Protein AF-A0A9E0UVL1-F1 (afdb_monomer_lite)

Foldseek 3Di:
DEPPDDLEQLLQAPVLDDPCSVVFSVPDDDDDYCYPPWDADPVSSYTDDDPSRVVVSVVVVVCRVVRNVVVVVVLLVVVQVQQVVVQVLLQVLLLVVLVCVVQVHAPVGPDQDWDWDDDPNDTFTDRPPDPDPDDDDDDDDDDDDDDDDPPPPDPPRPPDDPDPCPVVSVLSNQAGEEEDADDFADADPVRHGDQWDDDPSYIYGYCNDPLNVVQFDQDPVRKTFHALSNQLVVLLSVLVVSLVVVCVVCVVVVPNVVSVVVSVVSSVSSSVSCVVRGGPID

Secondary structure (DSSP, 8-state):
-BTTB----GGG-TT---TTIIIIITT-------TTT-PBPTTSSSBPPSHHHHHHHHHHHHTHHHHHHHHHHHHHHHHHHHHHHHHHHHHHHHHHHHHHHHHT--TT-----EEEEEETTEEEEEE-------------------------TT---------TTHHHHHHHHH-EEEEESSSPPPB-TTSPBPSEEEETTEEEEETTSHHHHHHSPBPTTS-BB--HHHHHHHHHHHHHHHHHHHHHHHTTTT-HHHHHHHHHHHHHHHHHHHGGGTT-B-

Structure (mmCIF, N/CA/C/O backbone):
data_AF-A0A9E0UVL1-F1
#
_entry.id   AF-A0A9E0UVL1-F1
#
loop_
_atom_site.group_PDB
_atom_site.id
_atom_site.type_symbol
_atom_site.label_atom_id
_atom_site.label_alt_id
_atom_site.label_comp_id
_atom_site.label_asym_id
_atom_site.label_entity_id
_atom_site.label_seq_id
_atom_site.pdbx_PDB_ins_code
_atom_site.Cartn_x
_atom_site.Cartn_y
_atom_site.Cartn_z
_atom_site.occupancy
_atom_site.B_iso_or_equiv
_atom_site.auth_seq_id
_atom_site.auth_comp_id
_atom_site.auth_asym_id
_atom_site.auth_atom_id
_atom_site.pdbx_PDB_model_num
ATOM 1 N N . MET A 1 1 ? -27.630 4.194 22.281 1.00 75.06 1 MET A N 1
ATOM 2 C CA . MET A 1 1 ? -28.605 5.275 22.506 1.00 75.06 1 MET A CA 1
ATOM 3 C C . MET A 1 1 ? -29.558 4.835 23.599 1.00 75.06 1 MET A C 1
ATOM 5 O O . MET A 1 1 ? -29.741 3.641 23.776 1.00 75.06 1 MET A O 1
ATOM 9 N N . PHE A 1 2 ? -30.089 5.783 24.361 1.00 73.81 2 PHE A N 1
ATOM 10 C CA . PHE A 1 2 ? -31.125 5.549 25.363 1.00 73.81 2 PHE A CA 1
ATOM 11 C C . PHE A 1 2 ? -32.177 6.638 25.187 1.00 73.81 2 PHE A C 1
ATOM 13 O O . PHE A 1 2 ? -31.844 7.826 25.271 1.00 73.81 2 PHE A O 1
ATOM 20 N N . LYS A 1 3 ? -33.417 6.247 24.880 1.00 83.25 3 LYS A N 1
ATOM 21 C CA . LYS A 1 3 ? -34.531 7.161 24.573 1.00 83.25 3 LYS A CA 1
ATOM 22 C C . LYS A 1 3 ? -34.151 8.206 23.515 1.00 83.25 3 LYS A C 1
ATOM 24 O O . LYS A 1 3 ? -34.323 9.406 23.716 1.00 83.25 3 LYS A O 1
ATOM 29 N N . GLY A 1 4 ? -33.520 7.755 22.428 1.00 81.31 4 GLY A N 1
ATOM 30 C CA . GLY A 1 4 ? -33.081 8.614 21.319 1.00 81.31 4 GLY A CA 1
ATOM 31 C C . GLY A 1 4 ? -31.894 9.539 21.620 1.00 81.31 4 GLY A C 1
ATOM 32 O O . GLY A 1 4 ? -31.488 10.311 20.756 1.00 81.31 4 GLY A O 1
ATOM 33 N N . ARG A 1 5 ? -31.298 9.477 22.819 1.00 81.38 5 ARG A N 1
ATOM 34 C CA . ARG A 1 5 ? -30.113 10.271 23.176 1.00 81.38 5 ARG A CA 1
ATOM 35 C C . ARG A 1 5 ? -28.854 9.415 23.200 1.00 81.38 5 ARG A C 1
ATOM 37 O O . ARG A 1 5 ? -28.858 8.250 23.612 1.00 81.38 5 ARG A O 1
ATOM 44 N N . ARG A 1 6 ? -27.736 10.006 22.778 1.00 85.12 6 ARG A N 1
ATOM 45 C CA . ARG A 1 6 ? -26.410 9.409 22.956 1.00 85.12 6 ARG A CA 1
ATOM 46 C C . ARG A 1 6 ? -26.043 9.446 24.439 1.00 85.12 6 ARG A C 1
ATOM 48 O O . ARG A 1 6 ? -26.091 10.502 25.056 1.00 85.12 6 ARG A O 1
ATOM 55 N N . VAL A 1 7 ? -25.684 8.286 24.984 1.00 86.81 7 VAL A N 1
ATOM 56 C CA . VAL A 1 7 ? -25.222 8.149 26.373 1.00 86.81 7 VAL A CA 1
ATOM 57 C C . VAL A 1 7 ? -23.698 8.186 26.390 1.00 86.81 7 VAL A C 1
ATOM 59 O O . VAL A 1 7 ? -23.111 9.155 26.853 1.00 86.81 7 VAL A O 1
ATOM 62 N N . ILE A 1 8 ? -23.057 7.182 25.788 1.00 90.38 8 ILE A N 1
ATOM 63 C CA . ILE A 1 8 ? -21.600 7.041 25.759 1.00 90.38 8 ILE A CA 1
ATOM 64 C C . ILE A 1 8 ? -21.137 6.258 24.518 1.00 90.38 8 ILE A C 1
ATOM 66 O O . ILE A 1 8 ? -21.931 5.571 23.876 1.00 90.38 8 ILE A O 1
ATOM 70 N N . GLU A 1 9 ? -19.862 6.405 24.151 1.00 91.00 9 GLU A N 1
ATOM 71 C CA . GLU A 1 9 ? -19.176 5.556 23.166 1.00 91.00 9 GLU A CA 1
ATOM 72 C C . GLU A 1 9 ? -18.744 4.237 23.804 1.00 91.00 9 GLU A C 1
ATOM 74 O O . GLU A 1 9 ? -18.142 4.254 24.872 1.00 91.00 9 GLU A O 1
ATOM 79 N N . VAL A 1 10 ? -18.948 3.110 23.119 1.00 91.56 10 VAL A N 1
ATOM 80 C CA . VAL A 1 10 ? -18.521 1.779 23.595 1.00 91.56 10 VAL A CA 1
ATOM 81 C C . VAL A 1 10 ? -17.031 1.757 23.972 1.00 91.56 10 VAL A C 1
ATOM 83 O O . VAL A 1 10 ? -16.655 1.204 25.002 1.00 91.56 10 VAL A O 1
ATOM 86 N N . SER A 1 11 ? -16.185 2.447 23.202 1.00 90.88 11 SER A N 1
ATOM 87 C CA . SER A 1 11 ? -14.743 2.582 23.456 1.00 90.88 11 SER A CA 1
ATOM 88 C C . SER A 1 11 ? -14.394 3.277 24.782 1.00 90.88 11 SER A C 1
ATOM 90 O O . SER A 1 11 ? -13.304 3.058 25.309 1.00 90.88 11 SER A O 1
ATOM 92 N N . LYS A 1 12 ? -15.309 4.080 25.339 1.00 91.75 12 LYS A N 1
ATOM 93 C CA . LYS A 1 12 ? -15.127 4.875 26.566 1.00 91.75 12 LYS A CA 1
ATOM 94 C C . LYS A 1 12 ? -15.837 4.289 27.789 1.00 91.75 12 LYS A C 1
ATOM 96 O O . LYS A 1 12 ? -15.735 4.864 28.862 1.00 91.75 12 LYS A O 1
ATOM 101 N N . VAL A 1 13 ? -16.560 3.176 27.643 1.00 92.12 13 VAL A N 1
ATOM 102 C CA . VAL A 1 13 ? -17.258 2.523 28.761 1.00 92.12 13 VAL A CA 1
ATOM 103 C C . VAL A 1 13 ? -16.251 1.789 29.641 1.00 92.12 13 VAL A C 1
ATOM 105 O O . VAL A 1 13 ? -15.602 0.854 29.173 1.00 92.12 13 VAL A O 1
ATOM 108 N N . ASP A 1 14 ? -16.124 2.164 30.912 1.00 90.44 14 ASP A N 1
ATOM 109 C CA . ASP A 1 14 ? -15.121 1.589 31.823 1.00 90.44 14 ASP A CA 1
ATOM 110 C C . ASP A 1 14 ? -15.371 0.104 32.123 1.00 90.44 14 ASP A C 1
ATOM 112 O O . ASP A 1 14 ? -14.435 -0.701 32.143 1.00 90.44 14 ASP A O 1
ATOM 116 N N . GLN A 1 15 ? -16.638 -0.293 32.278 1.00 90.62 15 GLN A N 1
ATOM 117 C CA . GLN A 1 15 ? -17.018 -1.696 32.484 1.00 90.62 15 GLN A CA 1
ATOM 118 C C . GLN A 1 15 ? -16.756 -2.595 31.269 1.00 90.62 15 GLN A C 1
ATOM 120 O O . GLN A 1 15 ? -16.634 -3.811 31.427 1.00 90.62 15 GLN A O 1
ATOM 125 N N . PHE A 1 16 ? -16.638 -2.027 30.066 1.00 93.25 16 PHE A N 1
ATOM 126 C CA . PHE A 1 16 ? -16.336 -2.791 28.862 1.00 93.25 16 PHE A CA 1
ATOM 127 C C . PHE A 1 16 ? -14.831 -3.083 28.786 1.00 93.25 16 PHE A C 1
ATOM 129 O O . PHE A 1 16 ? -14.030 -2.282 28.290 1.00 93.25 16 PHE A O 1
ATOM 136 N N . ARG A 1 17 ? -14.433 -4.233 29.338 1.00 92.31 17 ARG A N 1
ATOM 137 C CA . ARG A 1 17 ? -13.038 -4.683 29.417 1.00 92.31 17 ARG A CA 1
ATOM 138 C C . ARG A 1 17 ? -12.698 -5.586 28.232 1.00 92.31 17 ARG A C 1
ATOM 140 O O . ARG A 1 17 ? -12.978 -6.776 28.259 1.00 92.31 17 ARG A O 1
ATOM 147 N N . THR A 1 18 ? -12.068 -5.007 27.216 1.00 93.12 18 THR A N 1
ATOM 148 C CA . THR A 1 18 ? -11.519 -5.717 26.052 1.00 93.12 18 THR A CA 1
ATOM 149 C C . THR A 1 18 ? -10.102 -5.230 25.757 1.00 93.12 18 THR A C 1
ATOM 151 O O . THR A 1 18 ? -9.787 -4.053 25.953 1.00 93.12 18 THR A O 1
ATOM 154 N N . LEU A 1 19 ? -9.252 -6.126 25.248 1.00 90.62 19 LEU A N 1
ATOM 155 C CA . LEU A 1 19 ? -7.916 -5.789 24.748 1.00 90.62 19 LEU A CA 1
ATOM 156 C C . LEU A 1 19 ? -7.972 -5.050 23.400 1.00 90.62 19 LEU A C 1
ATOM 158 O O . LEU A 1 19 ? -7.022 -4.364 23.030 1.00 90.62 19 LEU A O 1
ATOM 162 N N . LYS A 1 20 ? -9.091 -5.141 22.669 1.00 91.12 20 LYS A N 1
ATOM 163 C CA . LYS A 1 20 ? -9.243 -4.605 21.306 1.00 91.12 20 LYS A CA 1
ATOM 164 C C . LYS A 1 20 ? -9.965 -3.254 21.256 1.00 91.12 20 LYS A C 1
ATOM 166 O O . LYS A 1 20 ? -10.453 -2.834 20.205 1.00 91.12 20 LYS A O 1
ATOM 171 N N . LYS A 1 21 ? -10.009 -2.531 22.383 1.00 88.94 21 LYS A N 1
ATOM 172 C CA . LYS A 1 21 ? -10.739 -1.257 22.535 1.00 88.94 21 LYS A CA 1
ATOM 173 C C . LYS A 1 21 ? -10.323 -0.202 21.505 1.00 88.94 21 LYS A C 1
ATOM 175 O O . LYS A 1 21 ? -11.171 0.377 20.832 1.00 88.94 21 LYS A O 1
ATOM 180 N N . SER A 1 22 ? -9.018 0.015 21.341 1.00 84.44 22 SER A N 1
ATOM 181 C CA . SER A 1 22 ? -8.477 0.945 20.342 1.00 84.44 22 SER A CA 1
ATOM 182 C C . SER A 1 22 ? -8.495 0.353 18.932 1.00 84.44 22 SER A C 1
ATOM 184 O O . SER A 1 22 ? -8.825 1.060 17.985 1.00 84.44 22 SER A O 1
ATOM 186 N N . ALA A 1 23 ? -8.187 -0.935 18.777 1.00 83.44 23 ALA A N 1
ATOM 187 C CA . ALA A 1 23 ? -8.076 -1.577 17.468 1.00 83.44 23 ALA A CA 1
ATOM 188 C C . ALA A 1 23 ? -9.412 -1.632 16.705 1.00 83.44 23 ALA A C 1
ATOM 190 O O . ALA A 1 23 ? -9.428 -1.398 15.497 1.00 83.44 23 ALA A O 1
ATOM 191 N N . ILE A 1 24 ? -10.517 -1.907 17.405 1.00 91.88 24 ILE A N 1
ATOM 192 C CA . ILE A 1 24 ? -11.847 -2.082 16.809 1.00 91.88 24 ILE A CA 1
ATOM 193 C C . ILE A 1 24 ? -12.735 -0.881 17.122 1.00 91.88 24 ILE A C 1
ATOM 195 O O . ILE A 1 24 ? -13.131 -0.131 16.232 1.00 91.88 24 ILE A O 1
ATOM 199 N N . TRP A 1 25 ? -13.030 -0.667 18.403 1.00 91.19 25 TRP A N 1
ATOM 200 C CA . TRP A 1 25 ? -14.128 0.206 18.825 1.00 91.19 25 TRP A CA 1
ATOM 201 C C . TRP A 1 25 ? -13.859 1.699 18.627 1.00 91.19 25 TRP A C 1
ATOM 203 O O . TRP A 1 25 ? -14.798 2.489 18.657 1.00 91.19 25 TRP A O 1
ATOM 213 N N . SER A 1 26 ? -12.606 2.101 18.390 1.00 85.75 26 SER A N 1
ATOM 214 C CA . SER A 1 26 ? -12.277 3.474 17.976 1.00 85.75 26 SER A CA 1
ATOM 215 C C . SER A 1 26 ? -12.453 3.725 16.471 1.00 85.75 26 SER A C 1
ATOM 217 O O . SER A 1 26 ? -12.511 4.876 16.045 1.00 85.75 26 SER A O 1
ATOM 219 N N . ARG A 1 27 ? -12.533 2.659 15.663 1.00 84.31 27 ARG A N 1
ATOM 220 C CA . ARG A 1 27 ? -12.558 2.714 14.191 1.00 84.31 27 ARG A CA 1
ATOM 221 C C . ARG A 1 27 ? -13.938 2.461 13.594 1.00 84.31 27 ARG A C 1
ATOM 223 O O . ARG A 1 27 ? -14.130 2.671 12.400 1.00 84.31 27 ARG A O 1
ATOM 230 N N . VAL A 1 28 ? -14.885 2.001 14.407 1.00 87.50 28 VAL A N 1
ATOM 231 C CA . VAL A 1 28 ? -16.250 1.683 13.983 1.00 87.50 28 VAL A CA 1
ATOM 232 C C . VAL A 1 28 ? -17.200 2.777 14.446 1.00 87.50 28 VAL A C 1
ATOM 234 O O . VAL A 1 28 ? -17.159 3.215 15.595 1.00 87.50 28 VAL A O 1
ATOM 237 N N . THR A 1 29 ? -18.085 3.200 13.549 1.00 87.94 29 THR A N 1
ATOM 238 C CA . THR A 1 29 ? -19.167 4.136 13.844 1.00 87.94 29 THR A CA 1
ATOM 239 C C . THR A 1 29 ? -20.508 3.419 13.746 1.00 87.94 29 THR A C 1
ATOM 241 O O . THR A 1 29 ? -20.735 2.589 12.872 1.00 87.94 29 THR A O 1
ATOM 244 N N . GLY A 1 30 ? -21.403 3.717 14.682 1.00 89.19 30 GLY A N 1
ATOM 245 C CA . GLY A 1 30 ? -22.712 3.084 14.758 1.00 89.19 30 GLY A CA 1
ATOM 246 C C . GLY A 1 30 ? -23.397 3.390 16.080 1.00 89.19 30 GLY A C 1
ATOM 247 O O . GLY A 1 30 ? -22.854 4.097 16.935 1.00 89.19 30 GLY A O 1
ATOM 248 N N . TYR A 1 31 ? -24.600 2.857 16.255 1.00 91.50 31 TYR A N 1
ATOM 249 C CA . TYR A 1 31 ? -25.332 2.965 17.507 1.00 91.50 31 TYR A CA 1
ATOM 250 C C . TYR A 1 31 ? -25.966 1.629 17.877 1.00 91.50 31 TYR A C 1
ATOM 252 O O . TYR A 1 31 ? -26.460 0.897 17.029 1.00 91.50 31 TYR A O 1
ATOM 260 N N . ILE A 1 32 ? -25.966 1.344 19.175 1.00 91.62 32 ILE A N 1
ATOM 261 C CA . ILE A 1 32 ? -26.720 0.244 19.774 1.00 91.62 32 ILE A CA 1
ATOM 262 C C . ILE A 1 32 ? -27.812 0.900 20.600 1.00 91.62 32 ILE A C 1
ATOM 264 O O . ILE A 1 32 ? -27.499 1.694 21.492 1.00 91.62 32 ILE A O 1
ATOM 268 N N . ASP A 1 33 ? -29.075 0.651 20.279 1.00 91.88 33 ASP A N 1
ATOM 269 C CA . ASP A 1 33 ? -30.176 1.100 21.123 1.00 91.88 33 ASP A CA 1
ATOM 270 C C . ASP A 1 33 ? -30.328 0.146 22.311 1.00 91.88 33 ASP A C 1
ATOM 272 O O . ASP A 1 33 ? -30.387 -1.068 22.140 1.00 91.88 33 ASP A O 1
ATOM 276 N N . VAL A 1 34 ? -30.315 0.706 23.517 1.00 92.12 34 VAL A N 1
ATOM 277 C CA . VAL A 1 34 ? -30.422 -0.040 24.781 1.00 92.12 34 VAL A CA 1
ATOM 278 C C . VAL A 1 34 ? -31.556 0.501 25.649 1.00 92.12 34 VAL A C 1
ATOM 280 O O . VAL A 1 34 ? -31.574 0.290 26.864 1.00 92.12 34 VAL A O 1
ATOM 283 N N . THR A 1 35 ? -32.481 1.240 25.029 1.00 91.25 35 THR A N 1
ATOM 284 C CA . THR A 1 35 ? -33.680 1.770 25.679 1.00 91.25 35 THR A CA 1
ATOM 285 C C . THR A 1 35 ? -34.445 0.642 26.369 1.00 91.25 35 THR A C 1
ATOM 287 O O . THR A 1 35 ? -34.565 -0.452 25.831 1.00 91.25 35 THR A O 1
ATOM 290 N N . ASP A 1 36 ? -34.878 0.897 27.603 1.00 89.62 36 ASP 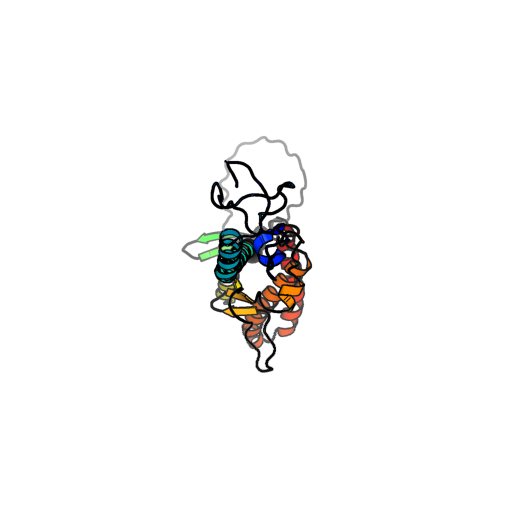A N 1
ATOM 291 C CA . ASP A 1 36 ? -35.635 -0.019 28.472 1.00 89.62 36 ASP A CA 1
ATOM 292 C C . ASP A 1 36 ? -34.936 -1.335 28.877 1.00 89.62 36 ASP A C 1
ATOM 294 O O . ASP A 1 36 ? -35.460 -2.078 29.703 1.00 89.62 36 ASP A O 1
ATOM 298 N N . VAL A 1 37 ? -33.719 -1.596 28.386 1.00 92.38 37 VAL A N 1
ATOM 299 C CA . VAL A 1 37 ? -32.914 -2.775 28.757 1.00 92.38 37 VAL A CA 1
ATOM 300 C C . VAL A 1 37 ? -31.801 -2.411 29.736 1.00 92.38 37 VAL A C 1
ATOM 302 O O . VAL A 1 37 ? -31.561 -3.131 30.706 1.00 92.38 37 VAL A O 1
ATOM 305 N N . LEU A 1 38 ? -31.105 -1.297 29.486 1.00 93.31 38 LEU A N 1
ATOM 306 C CA . LEU A 1 38 ? -29.997 -0.839 30.322 1.00 93.31 38 LEU A CA 1
ATOM 307 C C . LEU A 1 38 ? -30.325 0.484 31.001 1.00 93.31 38 LEU A C 1
ATOM 309 O O . LEU A 1 38 ? -30.846 1.412 30.385 1.00 93.31 38 LEU A O 1
ATOM 313 N N . ILE A 1 39 ? -29.937 0.590 32.270 1.00 92.44 39 ILE A N 1
ATOM 314 C CA . ILE A 1 39 ? -30.107 1.804 33.065 1.00 92.44 39 ILE A CA 1
ATOM 315 C C . ILE A 1 39 ? -28.749 2.513 33.141 1.00 92.44 39 ILE A C 1
ATOM 317 O O . ILE A 1 39 ? -27.792 1.921 33.647 1.00 92.44 39 ILE A O 1
ATOM 321 N N . PRO A 1 40 ? -28.615 3.754 32.637 1.00 91.62 40 PRO A N 1
ATOM 322 C CA . PRO A 1 40 ? -27.384 4.519 32.793 1.00 91.62 40 PRO A CA 1
ATOM 323 C C . PRO A 1 40 ? -27.154 4.880 34.266 1.00 91.62 40 PRO A C 1
ATOM 325 O O . PRO A 1 40 ? -28.098 5.083 35.031 1.00 91.62 40 PRO A O 1
ATOM 328 N N . ASN A 1 41 ? -25.892 4.995 34.671 1.00 90.94 41 ASN A N 1
ATOM 329 C CA . ASN A 1 41 ? -25.546 5.518 35.990 1.00 90.94 41 ASN A CA 1
ATOM 330 C C . ASN A 1 41 ? -25.868 7.025 36.108 1.00 90.94 41 ASN A C 1
ATOM 332 O O . ASN A 1 41 ? -26.172 7.699 35.120 1.00 90.94 41 ASN A O 1
ATOM 336 N N . SER A 1 42 ? -25.780 7.576 37.323 1.00 89.38 42 SER A N 1
ATOM 337 C CA . SER A 1 42 ? -26.080 8.993 37.594 1.00 89.38 42 SER A CA 1
ATOM 338 C C . SER A 1 42 ? -25.239 9.956 36.749 1.00 89.38 42 SER A C 1
ATOM 340 O O . SER A 1 42 ? -25.742 10.977 36.283 1.00 89.38 42 SER A O 1
ATOM 342 N N . THR A 1 43 ? -23.977 9.608 36.491 1.00 87.81 43 THR A N 1
ATOM 343 C CA . THR A 1 43 ? -23.046 10.413 35.687 1.00 87.81 43 THR A CA 1
ATOM 344 C C . THR A 1 43 ? -23.246 10.255 34.178 1.00 87.81 43 THR A C 1
ATOM 346 O O . THR A 1 43 ? -22.643 11.006 33.413 1.00 87.81 43 THR A O 1
ATOM 349 N N . ARG A 1 44 ? -24.078 9.299 33.734 1.00 85.06 44 ARG A N 1
ATOM 350 C CA . ARG A 1 44 ? -24.294 8.902 32.328 1.00 85.06 44 ARG A CA 1
ATOM 351 C C . ARG A 1 44 ? -23.010 8.539 31.577 1.00 85.06 44 ARG A C 1
ATOM 353 O O . ARG A 1 44 ? -22.981 8.571 30.349 1.00 85.06 44 ARG A O 1
ATOM 360 N N . LYS A 1 45 ? -21.954 8.197 32.316 1.00 86.88 45 LYS A N 1
ATOM 361 C CA . LYS A 1 45 ? -20.671 7.729 31.778 1.00 86.88 45 LYS A CA 1
ATOM 362 C C . LYS A 1 45 ? -20.565 6.206 31.778 1.00 86.88 45 LYS A C 1
ATOM 364 O O . LYS A 1 45 ? -19.586 5.666 31.292 1.00 86.88 45 LYS A O 1
ATOM 369 N N . ASP A 1 46 ? -21.543 5.508 32.338 1.00 90.44 46 ASP A N 1
ATOM 370 C CA . ASP A 1 46 ? -21.571 4.051 32.349 1.00 90.44 46 ASP A CA 1
ATOM 371 C C . ASP A 1 46 ? -23.011 3.553 32.519 1.00 90.44 46 ASP A C 1
ATOM 373 O O . ASP A 1 46 ? -23.951 4.342 32.668 1.00 90.44 46 ASP A O 1
ATOM 377 N N . PHE A 1 47 ? -23.183 2.238 32.530 1.00 93.12 47 PHE A N 1
ATOM 378 C CA . PHE A 1 47 ? -24.428 1.569 32.870 1.00 93.12 47 PHE A CA 1
ATOM 379 C C . PHE A 1 47 ? -24.358 0.980 34.279 1.00 93.12 47 PHE A C 1
ATOM 381 O O . PHE A 1 47 ? -23.285 0.711 34.819 1.00 93.12 47 PHE A O 1
ATOM 388 N N . GLN A 1 48 ? -25.517 0.788 34.902 1.00 93.50 48 GLN A N 1
ATOM 389 C CA . GLN A 1 48 ? -25.596 0.039 36.149 1.00 93.50 48 GLN A CA 1
ATOM 390 C C . GLN A 1 48 ? -25.160 -1.412 35.911 1.00 93.50 48 GLN A C 1
ATOM 392 O O . GLN A 1 48 ? -25.526 -2.039 34.909 1.00 93.50 48 GLN A O 1
ATOM 397 N N . THR A 1 49 ? -24.377 -1.956 36.841 1.00 92.56 49 THR A N 1
ATOM 398 C CA . THR A 1 49 ? -23.921 -3.343 36.772 1.00 92.56 49 THR A CA 1
ATOM 399 C C . THR A 1 49 ? -25.113 -4.281 36.939 1.00 92.56 49 THR A C 1
ATOM 401 O O . THR A 1 49 ? -25.758 -4.299 37.982 1.00 92.56 49 THR A O 1
ATOM 404 N N . GLY A 1 50 ? -25.394 -5.094 35.922 1.00 94.31 50 GLY A N 1
ATOM 405 C CA . GLY A 1 50 ? -26.526 -6.017 35.930 1.00 94.31 50 GLY A CA 1
ATOM 406 C C . GLY A 1 50 ? -26.342 -7.182 34.962 1.00 94.31 50 GLY A C 1
ATOM 407 O O . GLY A 1 50 ? -25.361 -7.243 34.215 1.00 94.31 50 GLY A O 1
ATOM 408 N N . LYS A 1 51 ? -27.300 -8.118 34.966 1.00 95.38 51 LYS A N 1
ATOM 409 C CA . LYS A 1 51 ? -27.292 -9.295 34.078 1.00 95.38 51 LYS A CA 1
ATOM 410 C C . LYS A 1 51 ? -27.254 -8.889 32.601 1.00 95.38 51 LYS A C 1
ATOM 412 O O . LYS A 1 51 ? -26.451 -9.426 31.846 1.00 95.38 51 LYS A O 1
ATOM 417 N N . TYR A 1 52 ? -28.075 -7.915 32.211 1.00 95.19 52 TYR A N 1
ATOM 418 C CA . TYR A 1 52 ? -28.164 -7.447 30.826 1.00 95.19 52 TYR A CA 1
ATOM 419 C C . TYR A 1 52 ? -26.912 -6.691 30.375 1.00 95.19 52 TYR A C 1
ATOM 421 O O . TYR A 1 52 ? -26.445 -6.910 29.263 1.00 95.19 52 TYR A O 1
ATOM 429 N N . THR A 1 53 ? -26.313 -5.880 31.252 1.00 94.12 53 THR A N 1
ATOM 430 C CA . THR A 1 53 ? -25.047 -5.183 30.978 1.00 94.12 53 THR A CA 1
ATOM 431 C C . THR A 1 53 ? -23.921 -6.180 30.693 1.00 94.12 53 THR A C 1
ATOM 433 O O . THR A 1 53 ? -23.219 -6.058 29.692 1.00 94.12 53 THR A O 1
ATOM 436 N N . LYS A 1 54 ? -23.800 -7.228 31.522 1.00 94.56 54 LYS A N 1
ATOM 437 C CA . LYS A 1 54 ? -22.830 -8.315 31.305 1.00 94.56 54 LYS A CA 1
ATOM 438 C C . LYS A 1 54 ? -23.102 -9.076 30.006 1.00 94.56 54 LYS A C 1
ATOM 440 O O . LYS A 1 54 ? -22.172 -9.327 29.249 1.00 94.56 54 LYS A O 1
ATOM 445 N N . ALA A 1 55 ? -24.364 -9.416 29.738 1.00 95.75 55 ALA A N 1
ATOM 446 C CA . ALA A 1 55 ? -24.750 -10.118 28.516 1.00 95.75 55 ALA A CA 1
ATOM 447 C C . ALA A 1 55 ? -24.422 -9.305 27.253 1.00 95.75 55 ALA A C 1
ATOM 449 O O . ALA A 1 55 ? -23.885 -9.865 26.300 1.00 95.75 55 AL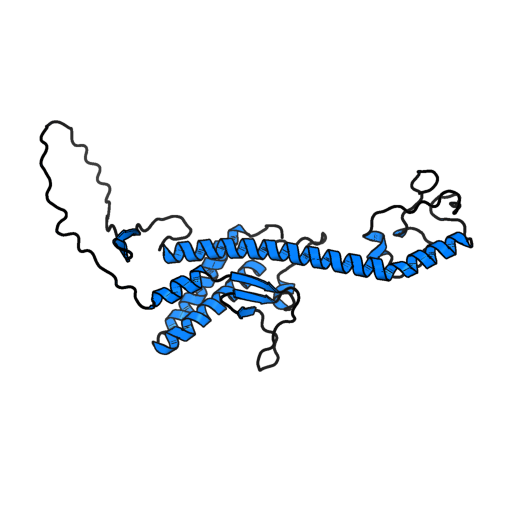A A O 1
ATOM 450 N N . LEU A 1 56 ? -24.674 -7.989 27.266 1.00 94.88 56 LEU A N 1
ATOM 451 C CA . LEU A 1 56 ? -24.306 -7.101 26.164 1.00 94.88 56 LEU A CA 1
ATOM 452 C C . LEU A 1 56 ? -22.793 -7.111 25.936 1.00 94.88 56 LEU A C 1
ATOM 454 O O . LEU A 1 56 ? -22.360 -7.330 24.812 1.00 94.88 56 LEU A O 1
ATOM 458 N N . PHE A 1 57 ? -21.987 -6.893 26.977 1.00 95.12 57 PHE A N 1
ATOM 459 C CA . PHE A 1 57 ? -20.531 -6.833 26.817 1.00 95.12 57 PHE A CA 1
ATOM 460 C C . PHE A 1 57 ? -19.929 -8.160 26.370 1.00 95.12 57 PHE A C 1
ATOM 462 O O . PHE A 1 57 ? -19.069 -8.144 25.497 1.00 95.12 57 PHE A O 1
ATOM 469 N N . ASN A 1 58 ? -20.421 -9.290 26.880 1.00 95.50 58 ASN A N 1
ATOM 470 C CA . ASN A 1 58 ? -20.006 -10.602 26.385 1.00 95.50 58 ASN A CA 1
ATOM 471 C C . ASN A 1 58 ? -20.345 -10.749 24.900 1.00 95.50 58 ASN A C 1
ATOM 473 O O . ASN A 1 58 ? -19.485 -11.129 24.115 1.00 95.50 58 ASN A O 1
ATOM 477 N N . LYS A 1 59 ? -21.551 -10.341 24.487 1.00 95.75 59 LYS A N 1
ATOM 478 C CA . LYS A 1 59 ? -21.928 -10.410 23.075 1.00 95.75 59 LYS A CA 1
ATOM 479 C C . LYS A 1 59 ? -21.080 -9.496 22.192 1.00 95.75 59 LYS A C 1
ATOM 481 O O . LYS A 1 59 ? -20.774 -9.868 21.065 1.00 95.75 59 LYS A O 1
ATOM 486 N N . LEU A 1 60 ? -20.701 -8.316 22.690 1.00 95.06 60 LEU A N 1
ATOM 487 C CA . LEU A 1 60 ? -19.782 -7.420 21.989 1.00 95.06 60 LEU A CA 1
ATOM 488 C C . LEU A 1 60 ? -18.392 -8.039 21.847 1.00 95.06 60 LEU A C 1
ATOM 490 O O . LEU A 1 60 ? -17.813 -7.905 20.780 1.00 95.06 60 LEU A O 1
ATOM 494 N N . ILE A 1 61 ? -17.891 -8.732 22.875 1.00 95.50 61 ILE A N 1
ATOM 495 C CA . ILE A 1 61 ? -16.618 -9.467 22.822 1.00 95.50 61 ILE A CA 1
ATOM 496 C C . ILE A 1 61 ? -16.690 -10.590 21.781 1.00 95.50 61 ILE A C 1
ATOM 498 O O . ILE A 1 61 ? -15.779 -10.711 20.967 1.00 95.50 61 ILE A O 1
ATOM 502 N N . ASP A 1 62 ? -17.785 -11.355 21.750 1.00 96.06 62 ASP A N 1
ATOM 503 C CA . ASP A 1 62 ? -17.955 -12.464 20.802 1.00 96.06 62 ASP A CA 1
ATOM 504 C C . ASP A 1 62 ? -17.858 -11.998 19.340 1.00 96.06 62 ASP A C 1
ATOM 506 O O . ASP A 1 62 ? -17.243 -12.667 18.514 1.00 96.06 62 ASP A O 1
ATOM 510 N N . ILE A 1 63 ? -18.430 -10.831 19.017 1.00 95.88 63 ILE A N 1
ATOM 511 C CA . ILE A 1 63 ? -18.417 -10.284 17.648 1.00 95.88 63 ILE A CA 1
ATOM 512 C C . ILE A 1 63 ? -17.12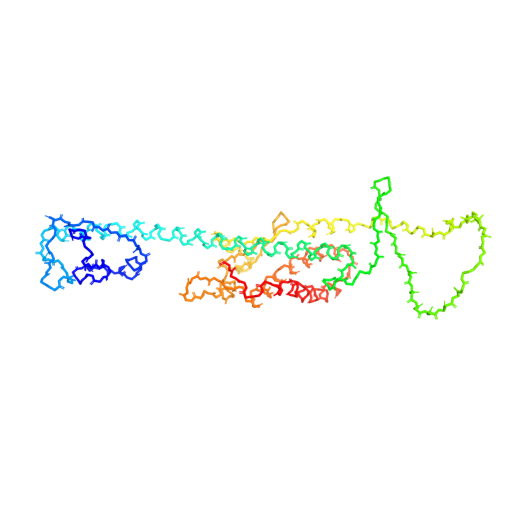0 -9.542 17.296 1.00 95.88 63 ILE A C 1
ATOM 514 O O . ILE A 1 63 ? -16.957 -9.117 16.152 1.00 95.88 63 ILE A O 1
ATOM 518 N N . GLU A 1 64 ? -16.189 -9.345 18.237 1.00 94.38 64 GLU A N 1
ATOM 519 C CA . GLU A 1 64 ? -14.957 -8.593 17.960 1.00 94.38 64 GLU A CA 1
ATOM 520 C C . GLU A 1 64 ? -14.126 -9.234 16.852 1.00 94.38 64 GLU A C 1
ATOM 522 O O . GLU A 1 64 ? -13.545 -8.516 16.040 1.00 94.38 64 GLU A O 1
ATOM 527 N N . SER A 1 65 ? -14.066 -10.568 16.810 1.00 92.44 65 SER A N 1
ATOM 528 C CA . SER A 1 65 ? -13.316 -11.284 15.776 1.00 92.44 65 SER A CA 1
ATOM 529 C C . SER A 1 65 ? -13.852 -10.963 14.379 1.00 92.44 65 SER A C 1
ATOM 531 O O . SER A 1 65 ? -13.085 -10.574 13.499 1.00 92.44 65 SER A O 1
ATOM 533 N N . ASP A 1 66 ? -15.173 -11.024 14.210 1.00 94.06 66 ASP A N 1
ATOM 534 C CA . ASP A 1 66 ? -15.843 -10.780 12.931 1.00 94.06 66 ASP A CA 1
ATOM 535 C C . ASP A 1 66 ? -15.665 -9.325 12.473 1.00 94.06 66 ASP A C 1
ATOM 537 O O . ASP A 1 66 ? -15.390 -9.046 11.303 1.00 94.06 66 ASP A O 1
ATOM 541 N N . ILE A 1 67 ? -15.781 -8.371 13.407 1.00 93.12 67 ILE A N 1
ATOM 542 C CA . ILE A 1 67 ? -15.575 -6.950 13.107 1.00 93.12 67 ILE A CA 1
ATOM 543 C C . ILE A 1 67 ? -14.116 -6.696 12.716 1.00 93.12 67 ILE A C 1
ATOM 545 O O . ILE A 1 67 ? -13.851 -5.952 11.771 1.00 93.12 67 ILE A O 1
ATOM 549 N N . GLU A 1 68 ? -13.158 -7.297 13.422 1.00 90.19 68 GLU A N 1
ATOM 550 C CA . GLU A 1 68 ? -11.739 -7.155 13.105 1.00 90.19 68 GLU A CA 1
ATOM 551 C C . GLU A 1 68 ? -11.413 -7.708 11.715 1.00 90.19 68 GLU A C 1
ATOM 553 O O . GLU A 1 68 ? -10.714 -7.049 10.941 1.00 90.19 68 GLU A O 1
ATOM 558 N N . GLU A 1 69 ? -11.941 -8.885 11.377 1.00 90.00 69 GLU A N 1
ATOM 559 C CA . GLU A 1 69 ? -11.793 -9.481 10.051 1.00 90.00 69 GLU A CA 1
ATOM 560 C C . GLU A 1 69 ? -12.396 -8.576 8.970 1.00 90.00 69 GLU A C 1
ATOM 562 O O . GLU A 1 69 ? -11.752 -8.301 7.953 1.00 90.00 69 GLU A O 1
ATOM 567 N N . TYR A 1 70 ? -13.589 -8.028 9.212 1.00 90.06 70 TYR A N 1
ATOM 568 C CA . TYR A 1 70 ? -14.224 -7.087 8.295 1.00 90.06 70 TYR A CA 1
ATOM 569 C C . TYR A 1 70 ? -13.391 -5.812 8.097 1.00 90.06 70 TYR A C 1
ATOM 571 O O . TYR A 1 70 ? -13.183 -5.385 6.956 1.00 90.06 70 TYR A O 1
ATOM 579 N N . ILE A 1 71 ? -12.869 -5.219 9.181 1.00 86.38 71 ILE A N 1
ATOM 580 C CA . ILE A 1 71 ? -11.975 -4.053 9.119 1.00 86.38 71 ILE A CA 1
ATOM 581 C C . ILE A 1 71 ? -10.723 -4.403 8.313 1.00 86.38 71 ILE A C 1
ATOM 583 O O . ILE A 1 71 ? -10.367 -3.653 7.407 1.00 86.38 71 ILE A O 1
ATOM 587 N N . LYS A 1 72 ? -10.072 -5.538 8.594 1.00 85.44 72 LYS A N 1
ATOM 588 C CA . LYS A 1 72 ? -8.887 -6.003 7.855 1.00 85.44 72 LYS A CA 1
ATOM 589 C C . LYS A 1 72 ? -9.192 -6.143 6.365 1.00 85.44 72 LYS A C 1
ATOM 591 O O . LYS A 1 72 ? -8.497 -5.545 5.549 1.00 85.44 72 LYS A O 1
ATOM 596 N N . LYS A 1 73 ? -10.280 -6.829 6.009 1.00 84.31 73 LYS A N 1
ATOM 597 C CA . LYS A 1 73 ? -10.713 -7.028 4.620 1.00 84.31 73 LYS A CA 1
ATOM 598 C C . LYS A 1 73 ? -10.982 -5.708 3.897 1.00 84.31 73 LYS A C 1
ATOM 600 O O . LYS A 1 73 ? -10.533 -5.526 2.766 1.00 84.31 73 LYS A O 1
ATOM 605 N N . LYS A 1 74 ? -11.695 -4.774 4.535 1.00 83.31 74 LYS A N 1
ATOM 606 C CA . LYS A 1 74 ? -11.978 -3.451 3.956 1.00 83.31 74 LYS A CA 1
ATOM 607 C C . LYS A 1 74 ? -10.722 -2.604 3.809 1.00 83.31 74 LYS A C 1
ATOM 609 O O . LYS A 1 74 ? -10.543 -1.978 2.769 1.00 83.31 74 LYS A O 1
ATOM 614 N N . THR A 1 75 ? -9.843 -2.620 4.804 1.00 79.06 75 THR A N 1
ATOM 615 C CA . THR A 1 75 ? -8.547 -1.942 4.743 1.00 79.06 75 THR A CA 1
ATOM 616 C C . THR A 1 75 ? -7.711 -2.492 3.587 1.00 79.06 75 THR A C 1
ATOM 618 O O . THR A 1 75 ? -7.283 -1.713 2.740 1.00 79.06 75 THR A O 1
ATOM 621 N N . SER A 1 76 ? -7.572 -3.817 3.456 1.00 73.56 76 SER A N 1
ATOM 622 C CA . SER A 1 76 ? -6.861 -4.455 2.337 1.00 73.56 76 SER A CA 1
ATOM 623 C C . SER A 1 76 ? -7.445 -4.087 0.972 1.00 73.56 76 SER A C 1
ATOM 625 O O . SER A 1 76 ? -6.697 -3.727 0.068 1.00 73.56 76 SER A O 1
ATOM 627 N N . LEU A 1 77 ? -8.774 -4.101 0.828 1.00 73.00 77 LEU A N 1
ATOM 628 C CA . LEU A 1 77 ? -9.444 -3.735 -0.424 1.00 73.00 77 LEU A CA 1
ATOM 629 C C . LEU A 1 77 ? -9.217 -2.262 -0.794 1.00 73.00 77 LEU A C 1
ATOM 631 O O . LEU A 1 77 ? -8.970 -1.937 -1.958 1.00 73.00 77 LEU A O 1
ATOM 635 N N . ASN A 1 78 ? -9.231 -1.374 0.201 1.00 75.12 78 ASN A N 1
ATOM 636 C CA . ASN A 1 78 ? -8.895 0.032 0.004 1.00 75.12 78 ASN A CA 1
ATOM 637 C C . ASN A 1 78 ? -7.433 0.200 -0.427 1.00 75.12 78 ASN A C 1
ATOM 639 O O . ASN A 1 78 ? -7.163 0.999 -1.317 1.00 75.12 78 ASN A O 1
ATOM 643 N N . HIS A 1 79 ? -6.492 -0.552 0.156 1.00 76.75 79 HIS A N 1
ATOM 644 C CA . HIS A 1 79 ? -5.095 -0.507 -0.280 1.00 76.75 79 HIS A CA 1
ATOM 645 C C . HIS A 1 79 ? -4.919 -0.987 -1.725 1.00 76.75 79 HIS A C 1
ATOM 647 O O . HIS A 1 79 ? -4.203 -0.339 -2.479 1.00 76.75 79 HIS A O 1
ATOM 653 N N . SER A 1 80 ? -5.596 -2.068 -2.117 1.00 80.31 80 SER A N 1
ATOM 654 C CA . SER A 1 80 ? -5.555 -2.590 -3.490 1.00 80.31 80 SER A CA 1
ATOM 655 C C . SER A 1 80 ? -6.062 -1.553 -4.499 1.00 80.31 80 SER A C 1
ATOM 657 O O . SER A 1 80 ? -5.420 -1.274 -5.507 1.00 80.31 80 SER A O 1
ATOM 659 N N . THR A 1 81 ? -7.170 -0.881 -4.168 1.00 82.75 81 THR A N 1
ATOM 660 C CA . THR A 1 81 ? -7.747 0.183 -5.010 1.00 82.75 81 THR A CA 1
ATOM 661 C C . THR A 1 81 ? -6.802 1.378 -5.150 1.00 82.75 81 THR A C 1
ATOM 663 O O . THR A 1 81 ? -6.642 1.918 -6.241 1.00 82.75 81 THR A O 1
ATOM 666 N N . LYS A 1 82 ? -6.148 1.777 -4.053 1.00 83.94 82 LYS A N 1
ATOM 667 C CA . LYS A 1 82 ? -5.132 2.836 -4.055 1.00 83.94 82 LYS A CA 1
ATOM 668 C C . LYS A 1 82 ? -3.965 2.467 -4.974 1.00 83.94 82 LYS A C 1
ATOM 670 O O . LYS A 1 82 ? -3.622 3.233 -5.865 1.00 83.94 82 LYS A O 1
ATOM 675 N N . LEU A 1 83 ? -3.391 1.276 -4.817 1.00 88.50 83 LEU A N 1
ATOM 676 C CA . LEU A 1 83 ? -2.268 0.839 -5.653 1.00 88.50 83 LEU A CA 1
ATOM 677 C C . LEU A 1 83 ? -2.638 0.772 -7.134 1.00 88.50 83 LEU A C 1
ATOM 679 O O . LEU A 1 83 ? -1.847 1.211 -7.957 1.00 88.50 83 LEU A O 1
ATOM 683 N N . LYS A 1 84 ? -3.867 0.369 -7.463 1.00 90.69 84 LYS A N 1
ATOM 684 C CA . LYS A 1 84 ? -4.360 0.416 -8.841 1.00 90.69 84 LYS A CA 1
ATOM 685 C C . LYS A 1 84 ? -4.357 1.831 -9.437 1.00 90.69 84 LYS A C 1
ATOM 687 O O . LYS A 1 84 ? -3.941 2.011 -10.573 1.00 90.69 84 LYS A O 1
ATOM 692 N N . ASN A 1 85 ? -4.728 2.858 -8.666 1.00 90.19 85 ASN A N 1
ATOM 693 C CA . ASN A 1 85 ? -4.601 4.246 -9.133 1.00 90.19 85 ASN A CA 1
ATOM 694 C C . ASN A 1 85 ? -3.138 4.635 -9.407 1.00 90.19 85 ASN A C 1
ATOM 696 O O . ASN A 1 85 ? -2.876 5.410 -10.325 1.00 90.19 85 ASN A O 1
ATOM 700 N N . LEU A 1 86 ? -2.188 4.142 -8.604 1.00 91.31 86 LEU A N 1
ATOM 701 C CA . LEU A 1 86 ? -0.760 4.353 -8.855 1.00 91.31 86 LEU A CA 1
ATOM 702 C C . LEU A 1 86 ? -0.317 3.629 -10.134 1.00 91.31 86 LEU A C 1
ATOM 704 O O . LEU A 1 86 ? 0.368 4.237 -10.951 1.00 91.31 86 LEU A O 1
ATOM 708 N N . GLU A 1 87 ? -0.736 2.378 -10.331 1.00 94.00 87 GLU A N 1
ATOM 709 C CA . GLU A 1 87 ? -0.474 1.610 -11.556 1.00 94.00 87 GLU A CA 1
ATOM 710 C C . GLU A 1 87 ? -0.981 2.348 -12.792 1.00 94.00 87 GLU A C 1
ATOM 712 O O . GLU A 1 87 ? -0.220 2.555 -13.732 1.00 94.00 87 GLU A O 1
ATOM 717 N N . ASP A 1 88 ? -2.237 2.799 -12.782 1.00 93.88 88 ASP A N 1
ATOM 718 C CA . ASP A 1 88 ? -2.845 3.512 -13.905 1.00 93.88 88 ASP A CA 1
ATOM 719 C C . ASP A 1 88 ? -2.064 4.797 -14.234 1.00 93.88 88 ASP A C 1
ATOM 721 O O . ASP A 1 88 ? -1.796 5.092 -15.399 1.00 93.88 88 ASP A O 1
ATOM 725 N N . LYS A 1 89 ? -1.630 5.548 -13.214 1.00 92.94 89 LYS A N 1
ATOM 726 C CA . LYS A 1 89 ? -0.797 6.748 -13.392 1.00 92.94 89 LYS A CA 1
ATOM 727 C C . LYS A 1 89 ? 0.569 6.423 -13.991 1.00 92.94 89 LYS A C 1
ATOM 729 O O . LYS A 1 89 ? 0.971 7.082 -14.947 1.00 92.94 89 LYS A O 1
ATOM 734 N N . VAL A 1 90 ? 1.258 5.411 -13.464 1.00 93.62 90 VAL A N 1
ATOM 735 C CA . VAL A 1 90 ? 2.564 4.975 -13.980 1.00 93.62 90 VAL A CA 1
ATOM 736 C C . VAL A 1 90 ? 2.425 4.486 -15.421 1.00 93.62 90 VAL A C 1
ATOM 738 O O . VAL A 1 90 ? 3.179 4.929 -16.279 1.00 93.62 90 VAL A O 1
ATOM 741 N N . ASN A 1 91 ? 1.419 3.665 -15.722 1.00 94.12 91 ASN A N 1
ATOM 742 C CA . ASN A 1 91 ? 1.147 3.173 -17.073 1.00 94.12 91 ASN A CA 1
ATOM 743 C C . ASN A 1 91 ? 0.866 4.309 -18.063 1.00 94.12 91 ASN A C 1
ATOM 745 O O . ASN A 1 91 ? 1.387 4.292 -19.174 1.00 94.12 91 ASN A O 1
ATOM 749 N N . ASN A 1 92 ? 0.110 5.331 -17.656 1.00 92.25 92 ASN A N 1
ATOM 750 C CA . ASN A 1 92 ? -0.122 6.511 -18.491 1.00 92.25 92 ASN A CA 1
ATOM 751 C C . ASN A 1 92 ? 1.173 7.289 -18.777 1.00 92.25 92 ASN A C 1
ATOM 753 O O . ASN A 1 92 ? 1.350 7.800 -19.883 1.00 92.25 92 ASN A O 1
ATOM 757 N N . VAL A 1 93 ? 2.071 7.404 -17.792 1.00 91.88 93 VAL A N 1
ATOM 758 C CA . VAL A 1 93 ? 3.387 8.034 -17.990 1.00 91.88 93 VAL A CA 1
ATOM 759 C C . VAL A 1 93 ? 4.248 7.188 -18.924 1.00 91.88 93 VAL A C 1
ATOM 761 O O . VAL A 1 93 ? 4.828 7.733 -19.858 1.00 91.88 93 VAL A O 1
ATOM 764 N N . LEU A 1 94 ? 4.281 5.870 -18.725 1.00 90.12 94 LEU A N 1
ATOM 765 C CA . LEU A 1 94 ? 5.036 4.946 -19.570 1.00 90.12 94 LEU A CA 1
ATOM 766 C C . LEU A 1 94 ? 4.563 4.978 -21.017 1.00 90.12 94 LEU A C 1
ATOM 768 O O . LEU A 1 94 ? 5.385 5.088 -21.919 1.00 90.12 94 LEU A O 1
ATOM 772 N N . GLN A 1 95 ? 3.251 4.968 -21.247 1.00 89.25 95 GLN A N 1
ATOM 773 C CA . GLN A 1 95 ? 2.703 5.068 -22.594 1.00 89.25 95 GLN A CA 1
ATOM 774 C C . GLN A 1 95 ? 3.196 6.341 -23.297 1.00 89.25 95 GLN A C 1
ATOM 776 O O . GLN A 1 95 ? 3.722 6.267 -24.405 1.00 89.25 95 GLN A O 1
ATOM 781 N N . LYS A 1 96 ? 3.110 7.499 -22.630 1.00 88.06 96 LYS A N 1
ATOM 782 C CA . LYS A 1 96 ? 3.610 8.771 -23.177 1.00 88.06 96 LYS A CA 1
ATOM 783 C C . LYS A 1 96 ? 5.121 8.756 -23.404 1.00 88.06 96 LYS A C 1
ATOM 785 O O . LYS A 1 96 ? 5.593 9.300 -24.398 1.00 88.06 96 LYS A O 1
ATOM 790 N N . TYR A 1 97 ? 5.871 8.153 -22.484 1.00 86.50 97 TYR A N 1
ATOM 791 C CA . TYR A 1 97 ? 7.320 8.012 -22.578 1.00 86.50 97 TYR A CA 1
ATOM 792 C C . TYR A 1 97 ? 7.727 7.169 -23.796 1.00 86.50 97 TYR A C 1
ATOM 794 O O . TYR A 1 97 ? 8.603 7.561 -24.562 1.00 86.50 97 TYR A O 1
ATOM 802 N N . PHE A 1 98 ? 7.049 6.049 -24.045 1.00 83.88 98 PHE A N 1
ATOM 803 C CA . PHE A 1 98 ? 7.331 5.221 -25.215 1.00 83.88 98 PHE A CA 1
ATOM 804 C C . PHE A 1 98 ? 6.852 5.866 -26.520 1.00 83.88 98 PHE A C 1
ATOM 806 O O . PHE A 1 98 ? 7.567 5.816 -27.520 1.00 83.88 98 PHE A O 1
ATOM 813 N N . GLU A 1 99 ? 5.694 6.534 -26.521 1.00 82.50 99 GLU A N 1
ATOM 814 C CA . GLU A 1 99 ? 5.218 7.309 -27.675 1.00 82.50 99 GLU A CA 1
ATOM 815 C C . GLU A 1 99 ? 6.224 8.400 -28.077 1.00 82.50 99 GLU A C 1
ATOM 817 O O . GLU A 1 99 ? 6.508 8.570 -29.265 1.00 82.50 99 GLU A O 1
ATOM 822 N N . SER A 1 100 ? 6.810 9.104 -27.103 1.00 78.38 100 SER A N 1
ATOM 823 C CA . SER A 1 100 ? 7.794 10.164 -27.350 1.00 78.38 100 SER A CA 1
ATOM 824 C C . SER A 1 100 ? 9.111 9.605 -27.914 1.00 78.38 100 SER A C 1
ATOM 826 O O . SER A 1 100 ? 9.631 10.124 -28.909 1.00 78.38 100 SER A O 1
ATOM 828 N N . LYS A 1 101 ? 9.586 8.471 -27.378 1.00 75.25 101 LYS A N 1
ATOM 829 C CA . LYS A 1 101 ? 10.765 7.743 -27.878 1.00 75.25 101 LYS A CA 1
ATOM 830 C C . LYS A 1 101 ? 10.583 7.230 -29.309 1.00 75.25 101 LYS A C 1
ATOM 832 O O . LYS A 1 101 ? 11.485 7.402 -30.127 1.00 75.25 101 LYS A O 1
ATOM 837 N N . VAL A 1 102 ? 9.419 6.664 -29.646 1.00 67.06 102 VAL A N 1
ATOM 838 C CA . VAL A 1 102 ? 9.117 6.167 -31.005 1.00 67.06 102 VAL A CA 1
ATOM 839 C C . VAL A 1 102 ? 8.938 7.319 -32.000 1.00 67.06 102 VAL A C 1
ATOM 841 O O . VAL A 1 102 ? 9.394 7.233 -33.142 1.00 67.06 102 VAL A O 1
ATOM 844 N N . ALA A 1 103 ? 8.314 8.422 -31.580 1.00 58.47 103 ALA A N 1
ATOM 845 C CA . ALA A 1 103 ? 8.130 9.605 -32.420 1.00 58.47 103 ALA A CA 1
ATOM 846 C C . ALA A 1 103 ? 9.423 10.425 -32.616 1.00 58.47 103 ALA A C 1
ATOM 848 O O . ALA A 1 103 ? 9.463 11.306 -33.480 1.00 58.47 103 ALA A O 1
ATOM 849 N N . GLY A 1 104 ? 10.479 10.154 -31.837 1.00 55.44 104 GLY A N 1
ATOM 850 C CA . GLY A 1 104 ? 11.700 10.962 -31.813 1.00 55.44 104 GLY A CA 1
ATOM 851 C C . GLY A 1 104 ? 11.460 12.380 -31.279 1.00 55.44 104 GLY A C 1
ATOM 852 O O . GLY A 1 104 ? 12.135 13.322 -31.705 1.00 55.44 104 GLY A O 1
ATOM 853 N N . VAL A 1 105 ? 10.468 12.540 -30.399 1.00 45.25 105 VAL A N 1
ATOM 854 C CA . VAL A 1 105 ? 10.053 13.816 -29.806 1.00 45.25 105 VAL A CA 1
ATOM 855 C C . VAL A 1 105 ? 10.466 13.805 -28.336 1.00 45.25 105 VAL A C 1
ATOM 857 O O . VAL A 1 105 ? 10.082 12.908 -27.598 1.00 45.25 105 VAL A O 1
ATOM 860 N N . ASN A 1 106 ? 11.251 14.791 -27.901 1.00 45.12 106 ASN A N 1
ATOM 861 C CA . ASN A 1 106 ? 11.597 14.942 -26.485 1.00 45.12 106 ASN A CA 1
ATOM 862 C C . ASN A 1 106 ? 10.345 15.304 -25.655 1.00 45.12 106 ASN A C 1
ATOM 864 O O . ASN A 1 106 ? 9.449 15.973 -26.184 1.00 45.12 106 ASN A O 1
ATOM 868 N N . PRO A 1 107 ? 10.289 14.943 -24.357 1.00 45.62 107 PRO A N 1
ATOM 869 C CA . PRO A 1 107 ? 9.162 15.266 -23.471 1.00 45.62 107 PRO A CA 1
ATOM 870 C C . PRO A 1 107 ? 8.868 16.776 -23.344 1.00 45.62 107 PRO A C 1
ATOM 872 O O . PRO A 1 107 ? 7.747 17.148 -23.006 1.00 45.62 107 PRO A O 1
ATOM 875 N N . ASP A 1 108 ? 9.815 17.640 -23.722 1.00 46.69 108 ASP A N 1
ATOM 876 C CA . ASP A 1 108 ? 9.693 19.106 -23.687 1.00 46.69 108 ASP A CA 1
ATOM 877 C C . ASP A 1 108 ? 9.016 19.733 -24.925 1.00 46.69 108 ASP A C 1
ATOM 879 O O . ASP A 1 108 ? 8.931 20.955 -25.052 1.00 46.69 108 ASP A O 1
ATOM 883 N N . GLY A 1 109 ? 8.523 18.925 -25.869 1.00 43.41 109 GLY A N 1
ATOM 884 C CA . GLY A 1 109 ? 7.714 19.413 -26.993 1.00 43.41 109 GLY A CA 1
ATOM 885 C C . GLY A 1 109 ? 8.488 20.063 -28.149 1.00 43.41 109 GLY A C 1
ATOM 886 O O . GLY A 1 109 ? 7.864 20.577 -29.082 1.00 43.41 109 GLY A O 1
ATOM 887 N N . GLU A 1 110 ? 9.824 20.009 -28.168 1.00 37.84 110 GLU A N 1
ATOM 888 C CA . GLU A 1 110 ? 10.582 20.345 -29.379 1.00 37.84 110 GLU A CA 1
ATOM 889 C C . GLU A 1 110 ? 10.451 19.230 -30.426 1.00 37.84 110 GLU A C 1
ATOM 891 O O . GLU A 1 110 ? 11.103 18.184 -30.386 1.00 37.84 110 GLU A O 1
ATOM 896 N N . ILE A 1 111 ? 9.579 19.479 -31.405 1.00 40.09 111 ILE A N 1
ATOM 897 C CA . ILE A 1 111 ? 9.340 18.611 -32.556 1.00 40.09 111 ILE A CA 1
ATOM 898 C C . ILE A 1 111 ? 10.592 18.604 -33.448 1.00 40.09 111 ILE A C 1
ATOM 900 O O . ILE A 1 111 ? 10.783 19.489 -34.289 1.00 40.09 111 ILE A O 1
ATOM 904 N N . ARG A 1 112 ? 11.421 17.557 -33.361 1.00 40.94 112 ARG A N 1
ATOM 905 C CA . ARG A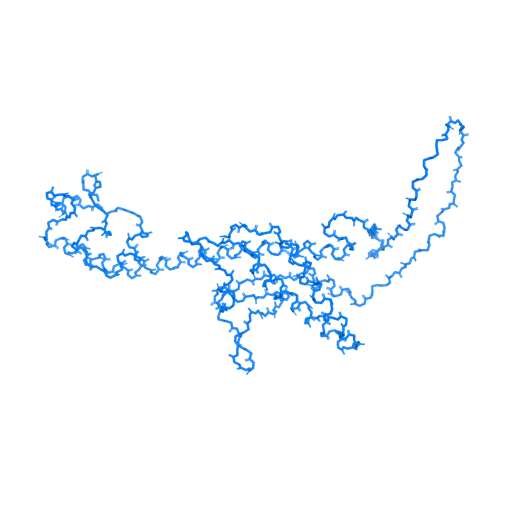 1 112 ? 12.293 17.181 -34.484 1.00 40.94 112 ARG A CA 1
ATOM 906 C C . ARG A 1 112 ? 11.411 16.528 -35.546 1.00 40.94 112 ARG A C 1
ATOM 908 O O . ARG A 1 112 ? 11.094 15.350 -35.485 1.00 40.94 112 ARG A O 1
ATOM 915 N N . GLY A 1 113 ? 10.942 17.352 -36.483 1.00 35.38 113 GLY A N 1
ATOM 916 C CA . GLY A 1 113 ? 9.918 17.005 -37.468 1.00 35.38 113 GLY A CA 1
ATOM 917 C C . GLY A 1 113 ? 10.244 15.779 -38.320 1.00 35.38 113 GLY A C 1
ATOM 918 O O . GLY A 1 113 ? 10.872 15.896 -39.376 1.00 35.38 113 GLY A O 1
ATOM 919 N N . THR A 1 114 ? 9.704 14.634 -37.911 1.00 39.34 114 THR A N 1
ATOM 920 C CA . THR A 1 114 ? 9.509 13.467 -38.769 1.00 39.34 114 THR A CA 1
ATOM 921 C C . THR A 1 114 ? 8.010 13.274 -38.933 1.00 39.34 114 THR A C 1
ATOM 923 O O . THR A 1 114 ? 7.318 12.844 -38.021 1.00 39.34 114 THR A O 1
ATOM 926 N N . THR A 1 115 ? 7.483 13.658 -40.095 1.00 40.47 115 THR A N 1
ATOM 927 C CA . THR A 1 115 ? 6.100 13.317 -40.450 1.00 40.47 115 THR A CA 1
ATOM 928 C C . THR A 1 115 ? 6.110 11.912 -41.044 1.00 40.47 115 THR A C 1
ATOM 930 O O . THR A 1 115 ? 6.876 11.636 -41.974 1.00 40.47 115 THR A O 1
ATOM 933 N N . VAL A 1 116 ? 5.310 11.017 -40.459 1.00 38.53 116 VAL A N 1
ATOM 934 C CA . VAL A 1 116 ? 5.082 9.653 -40.949 1.00 38.53 116 VAL A CA 1
ATOM 935 C C . VAL A 1 116 ? 3.855 9.691 -41.851 1.00 38.53 116 VAL A C 1
ATOM 937 O O . VAL A 1 116 ? 2.793 10.132 -41.419 1.00 38.53 116 VAL A O 1
ATOM 940 N N . TYR A 1 117 ? 3.987 9.230 -43.094 1.00 41.47 117 TYR A N 1
ATOM 941 C CA . TYR A 1 117 ? 2.839 8.988 -43.970 1.00 41.47 117 TYR A CA 1
ATOM 942 C C . TYR A 1 117 ? 2.806 7.515 -44.367 1.00 41.47 117 TYR A C 1
ATOM 944 O O . TYR A 1 117 ? 3.853 6.900 -44.584 1.00 41.47 117 TYR A O 1
ATOM 952 N N . THR A 1 118 ? 1.601 6.966 -44.490 1.00 35.78 118 THR A N 1
ATOM 953 C CA . THR A 1 118 ? 1.372 5.588 -44.932 1.00 35.78 118 THR A CA 1
ATOM 954 C C . THR A 1 118 ? 1.121 5.580 -46.438 1.00 35.78 118 THR A C 1
ATOM 956 O O . THR A 1 118 ? 0.186 6.223 -46.916 1.00 35.78 118 THR A O 1
ATOM 959 N N . ILE A 1 119 ? 1.943 4.860 -47.203 1.00 39.16 119 ILE A N 1
ATOM 960 C CA . ILE A 1 119 ? 1.738 4.644 -48.643 1.00 39.16 119 ILE A CA 1
ATOM 961 C C . ILE A 1 119 ? 1.713 3.134 -48.876 1.00 39.16 119 ILE A C 1
ATOM 963 O O . ILE A 1 119 ? 2.687 2.447 -48.579 1.00 39.16 119 ILE A O 1
ATOM 967 N N . ASN A 1 120 ? 0.595 2.610 -49.387 1.00 35.06 120 ASN A N 1
ATOM 968 C CA . ASN A 1 120 ? 0.400 1.184 -49.690 1.00 35.06 120 ASN A CA 1
ATOM 969 C C . ASN A 1 120 ? 0.742 0.228 -48.525 1.00 35.06 120 ASN A C 1
ATOM 971 O O . ASN A 1 120 ? 1.328 -0.825 -48.745 1.00 35.06 120 ASN A O 1
ATOM 975 N N . GLY A 1 121 ? 0.401 0.601 -47.286 1.00 37.62 121 GLY A N 1
ATOM 976 C CA . GLY A 1 121 ? 0.649 -0.225 -46.094 1.00 37.62 121 GLY A CA 1
ATOM 977 C C . GLY A 1 121 ? 2.053 -0.103 -45.491 1.00 37.62 121 GLY A C 1
ATOM 978 O O . GLY A 1 121 ? 2.321 -0.734 -44.474 1.00 37.62 121 GLY A O 1
ATOM 979 N N . TYR A 1 122 ? 2.928 0.736 -46.056 1.00 34.41 122 TYR A N 1
ATOM 980 C CA . TYR A 1 122 ? 4.274 0.980 -45.533 1.00 34.41 122 TYR A CA 1
ATOM 981 C C . TYR A 1 122 ? 4.405 2.392 -44.956 1.00 34.41 122 TYR A C 1
ATOM 983 O O . TYR A 1 122 ? 3.962 3.374 -45.561 1.00 34.41 122 TYR A O 1
ATOM 991 N N . ASN A 1 123 ? 5.045 2.493 -43.787 1.00 43.16 123 ASN A N 1
ATOM 992 C CA . ASN A 1 123 ? 5.345 3.762 -43.126 1.00 43.16 123 ASN A CA 1
ATOM 993 C C . ASN A 1 123 ? 6.598 4.392 -43.747 1.00 43.16 123 ASN A C 1
ATOM 995 O O . ASN A 1 123 ? 7.685 3.820 -43.682 1.00 43.16 123 ASN A O 1
ATOM 999 N N . VAL A 1 124 ? 6.457 5.582 -44.334 1.00 41.59 124 VAL A N 1
ATOM 1000 C CA . VAL A 1 124 ? 7.570 6.331 -44.934 1.00 41.59 124 VAL A CA 1
ATOM 1001 C C . VAL A 1 124 ? 7.866 7.567 -44.087 1.00 41.59 124 VAL A C 1
ATOM 1003 O O . VAL A 1 124 ? 7.001 8.420 -43.879 1.00 41.59 124 VAL A O 1
ATOM 1006 N N . LEU A 1 125 ? 9.109 7.669 -43.607 1.00 44.25 125 LEU A N 1
ATOM 1007 C CA . LEU A 1 125 ? 9.601 8.790 -42.803 1.00 44.25 125 LEU A CA 1
ATOM 1008 C C . LEU A 1 125 ? 10.148 9.901 -43.707 1.00 44.25 125 LEU A C 1
ATOM 1010 O O . LEU A 1 125 ? 11.091 9.692 -44.471 1.00 44.25 125 LEU A O 1
ATOM 1014 N N . SER A 1 126 ? 9.594 11.108 -43.587 1.00 38.94 126 SER A N 1
ATOM 1015 C CA . SER A 1 126 ? 10.110 12.309 -44.251 1.00 38.94 126 SER A CA 1
ATOM 1016 C C . SER A 1 126 ? 10.832 13.197 -43.234 1.00 38.94 126 SER A C 1
ATOM 1018 O O . SER A 1 126 ? 10.186 13.888 -42.444 1.00 38.94 126 SER A O 1
ATOM 1020 N N . SER A 1 127 ? 12.169 13.228 -43.277 1.00 38.50 127 SER A N 1
ATOM 1021 C CA . SER A 1 127 ? 12.956 14.212 -42.526 1.00 38.50 127 SER A CA 1
ATOM 1022 C C . SER A 1 127 ? 13.015 15.529 -43.305 1.00 38.50 127 SER A C 1
ATOM 1024 O O . SER A 1 127 ? 13.711 15.623 -44.323 1.00 38.50 127 SER A O 1
ATOM 1026 N N . ASN A 1 128 ? 12.330 16.568 -42.831 1.00 40.53 128 ASN A N 1
ATOM 1027 C CA . ASN A 1 128 ? 12.560 17.915 -43.348 1.00 40.53 128 ASN A CA 1
ATOM 1028 C C . ASN A 1 128 ? 13.862 18.453 -42.741 1.00 40.53 128 ASN A C 1
ATOM 1030 O O . ASN A 1 128 ? 13.867 19.034 -41.660 1.00 40.53 128 ASN A O 1
ATOM 1034 N N . LYS A 1 129 ? 14.986 18.297 -43.453 1.00 38.59 129 LYS A N 1
ATOM 1035 C CA . LYS A 1 129 ? 16.164 19.144 -43.216 1.00 38.59 129 LYS A CA 1
ATOM 1036 C C . LYS A 1 129 ? 15.861 20.541 -43.754 1.00 38.59 129 LYS A C 1
ATOM 1038 O O . LYS A 1 129 ? 16.263 20.893 -44.858 1.00 38.59 129 LYS A O 1
ATOM 1043 N N . SER A 1 130 ? 15.123 21.326 -42.985 1.00 35.09 130 SER A N 1
ATOM 1044 C CA . SER A 1 130 ? 14.990 22.763 -43.208 1.00 35.09 130 SER A CA 1
ATOM 1045 C C . SER A 1 130 ? 15.705 23.492 -42.081 1.00 35.09 130 SER A C 1
ATOM 1047 O O . SER A 1 130 ? 15.122 23.813 -41.051 1.00 35.09 130 SER A O 1
ATOM 1049 N N . SER A 1 131 ? 16.992 23.758 -42.300 1.00 36.94 131 SER A N 1
ATOM 1050 C CA . SER A 1 131 ? 17.708 24.843 -41.639 1.00 36.94 131 SER A CA 1
ATOM 1051 C C . SER A 1 131 ? 17.062 26.162 -42.067 1.00 36.94 131 SER A C 1
ATOM 1053 O O . SER A 1 131 ? 17.367 26.693 -43.135 1.00 36.94 131 SER A O 1
ATOM 1055 N N . VAL A 1 132 ? 16.130 26.678 -41.268 1.00 33.91 132 VAL A N 1
ATOM 1056 C CA . VAL A 1 132 ? 15.566 28.013 -41.484 1.00 33.91 132 VAL A CA 1
ATOM 1057 C C . VAL A 1 132 ? 16.441 29.023 -40.745 1.00 33.91 132 VAL A C 1
ATOM 1059 O O . VAL A 1 132 ? 16.197 29.357 -39.589 1.00 33.91 132 VAL A O 1
ATOM 1062 N N . GLN A 1 133 ? 17.467 29.534 -41.431 1.00 37.00 133 GLN A N 1
ATOM 1063 C CA . GLN A 1 133 ? 18.005 30.856 -41.113 1.00 37.00 133 GLN A CA 1
ATOM 1064 C C . GLN A 1 133 ? 16.917 31.884 -41.449 1.00 37.00 133 GLN A C 1
ATOM 1066 O O . GLN A 1 133 ? 16.562 32.076 -42.612 1.00 37.00 133 GLN A O 1
ATOM 1071 N N . LYS A 1 134 ? 16.366 32.548 -40.428 1.00 34.59 134 LYS A N 1
ATOM 1072 C CA . LYS A 1 134 ? 15.511 33.726 -40.610 1.00 34.59 134 LYS A CA 1
ATOM 1073 C C . LYS A 1 134 ? 16.368 34.881 -41.137 1.00 34.59 134 LYS A C 1
ATOM 1075 O O . LYS A 1 134 ? 16.933 35.636 -40.356 1.00 34.59 134 LYS A O 1
ATOM 1080 N N . GLN A 1 135 ? 16.436 35.049 -42.455 1.00 36.50 135 GLN A N 1
ATOM 1081 C CA . GLN A 1 135 ? 16.761 36.345 -43.051 1.00 36.50 135 GLN A CA 1
ATOM 1082 C C . GLN A 1 135 ? 15.464 37.010 -43.502 1.00 36.50 135 GLN A C 1
ATOM 1084 O O . GLN A 1 135 ? 14.844 36.625 -44.491 1.00 36.50 135 GLN A O 1
ATOM 1089 N N . GLN A 1 136 ? 15.040 38.016 -42.742 1.00 39.88 136 GLN A N 1
ATOM 1090 C CA . GLN A 1 136 ? 13.995 38.937 -43.160 1.00 39.88 136 GLN A CA 1
ATOM 1091 C C . GLN A 1 136 ? 14.539 39.795 -44.310 1.00 39.88 136 GLN A C 1
ATOM 1093 O O . GLN A 1 136 ? 15.339 40.701 -44.093 1.00 39.88 136 GLN A O 1
ATOM 1098 N N . LYS A 1 137 ? 14.087 39.537 -45.538 1.00 35.81 137 LYS A N 1
ATOM 1099 C CA . LYS A 1 137 ? 14.151 40.516 -46.628 1.00 35.81 137 LYS A CA 1
ATOM 1100 C C . LYS A 1 137 ? 12.738 40.795 -47.120 1.00 35.81 137 LYS A C 1
ATOM 1102 O O . LYS A 1 137 ? 12.080 39.932 -47.694 1.00 35.81 137 LYS A O 1
ATOM 1107 N N . ARG A 1 138 ? 12.278 42.021 -46.860 1.00 41.12 138 ARG A N 1
ATOM 1108 C CA . ARG A 1 138 ? 11.100 42.622 -47.491 1.00 41.12 138 ARG A CA 1
ATOM 1109 C C . ARG A 1 138 ? 11.342 42.685 -48.998 1.00 41.12 138 ARG A C 1
ATOM 1111 O O . ARG A 1 138 ? 12.299 43.328 -49.420 1.00 41.12 138 ARG A O 1
ATOM 1118 N N . ILE A 1 139 ? 10.464 42.074 -49.791 1.00 35.09 139 ILE A N 1
ATOM 1119 C CA . ILE A 1 139 ? 10.333 42.385 -51.216 1.00 35.09 139 ILE A CA 1
ATOM 1120 C C . ILE A 1 139 ? 8.853 42.601 -51.534 1.00 35.09 139 ILE A C 1
ATOM 1122 O O . ILE A 1 139 ? 7.986 41.796 -51.201 1.00 35.09 139 ILE A O 1
ATOM 1126 N N . THR A 1 140 ? 8.614 43.750 -52.149 1.00 34.78 140 THR A N 1
ATOM 1127 C CA . THR A 1 140 ? 7.360 44.309 -52.639 1.00 34.78 140 THR A CA 1
ATOM 1128 C C . THR A 1 140 ? 6.737 43.439 -53.734 1.00 34.78 140 THR A C 1
ATOM 1130 O O . THR A 1 140 ? 7.410 43.015 -54.670 1.00 34.78 140 THR A O 1
ATOM 1133 N N . ILE A 1 141 ? 5.427 43.209 -53.637 1.00 37.97 141 ILE A N 1
ATOM 1134 C CA . ILE A 1 141 ? 4.614 42.463 -54.606 1.00 37.97 141 ILE A CA 1
ATOM 1135 C C . ILE A 1 141 ? 4.256 43.371 -55.784 1.00 37.97 141 ILE A C 1
ATOM 1137 O O . ILE A 1 141 ? 3.552 44.351 -55.567 1.00 37.97 141 ILE A O 1
ATOM 1141 N N . LYS A 1 142 ? 4.624 42.995 -57.018 1.00 37.75 142 LYS A N 1
ATOM 1142 C CA . LYS A 1 142 ? 3.828 43.214 -58.246 1.00 37.75 142 LYS A CA 1
ATOM 1143 C C . LYS A 1 142 ? 4.250 42.205 -59.323 1.00 37.75 142 LYS A C 1
ATOM 1145 O O . LYS A 1 142 ? 5.427 42.117 -59.643 1.00 37.75 142 LYS A O 1
ATOM 1150 N N . GLY A 1 143 ? 3.279 41.509 -59.920 1.00 36.00 143 GLY A N 1
ATOM 1151 C CA . GLY A 1 143 ? 3.466 40.802 -61.195 1.00 36.00 143 GLY A CA 1
ATOM 1152 C C . GLY A 1 143 ? 2.840 39.411 -61.256 1.00 36.00 143 GLY A C 1
ATOM 1153 O O . GLY A 1 143 ? 3.351 38.462 -60.675 1.00 36.00 143 GLY A O 1
ATOM 1154 N N . LYS A 1 144 ? 1.734 39.297 -61.996 1.00 45.44 144 LYS A N 1
ATOM 1155 C CA . LYS A 1 144 ? 1.101 38.040 -62.414 1.00 45.44 144 LYS A CA 1
ATOM 1156 C C . LYS A 1 144 ? 2.062 37.216 -63.283 1.00 45.44 144 LYS A C 1
ATOM 1158 O O . LYS A 1 144 ? 2.636 37.776 -64.207 1.00 45.44 144 LYS A O 1
ATOM 1163 N N . ASN A 1 145 ? 2.145 35.905 -63.039 1.00 38.72 145 ASN A N 1
ATOM 1164 C CA . ASN A 1 145 ? 2.105 34.847 -64.062 1.00 38.72 145 ASN A CA 1
ATOM 1165 C C . ASN A 1 145 ? 2.123 33.461 -63.393 1.00 38.72 145 ASN A C 1
ATOM 1167 O O . ASN A 1 145 ? 3.006 33.150 -62.597 1.00 38.72 145 ASN A O 1
ATOM 1171 N N . LYS A 1 146 ? 1.129 32.621 -63.713 1.00 48.84 146 LYS A N 1
ATOM 1172 C CA . LYS A 1 146 ? 1.094 31.205 -63.326 1.00 48.84 146 LYS A CA 1
ATOM 1173 C C . LYS A 1 146 ? 2.152 30.460 -64.142 1.00 48.84 146 LYS A C 1
ATOM 1175 O O . LYS A 1 146 ? 1.921 30.162 -65.308 1.00 48.84 146 LYS A O 1
ATOM 1180 N N . GLN A 1 147 ? 3.292 30.151 -63.532 1.00 43.47 147 GLN A N 1
ATOM 1181 C CA . GLN A 1 147 ? 4.218 29.151 -64.057 1.00 43.47 147 GLN A CA 1
ATOM 1182 C C . GLN A 1 147 ? 3.990 27.828 -63.327 1.00 43.47 147 GLN A C 1
ATOM 1184 O O . GLN A 1 147 ? 4.092 27.737 -62.104 1.00 43.47 147 GLN A O 1
ATOM 1189 N N . HIS A 1 148 ? 3.645 26.804 -64.102 1.00 46.06 148 HIS A N 1
ATOM 1190 C CA . HIS A 1 148 ? 3.647 25.413 -63.676 1.00 46.06 148 HIS A CA 1
ATOM 1191 C C . HIS A 1 148 ? 5.075 25.065 -63.231 1.00 46.06 148 HIS A C 1
ATOM 1193 O O . HIS A 1 148 ? 5.994 25.138 -64.039 1.00 46.06 148 HIS A O 1
ATOM 1199 N N . ASN A 1 149 ? 5.279 24.715 -61.959 1.00 40.84 149 ASN A N 1
ATOM 1200 C CA . ASN A 1 149 ? 6.569 24.245 -61.449 1.00 40.84 149 ASN A CA 1
ATOM 1201 C C . ASN A 1 149 ? 6.622 22.709 -61.553 1.00 40.84 149 ASN A C 1
ATOM 1203 O O . ASN A 1 149 ? 5.946 22.045 -60.766 1.00 40.84 149 ASN A O 1
ATOM 1207 N N . PRO A 1 150 ? 7.423 22.097 -62.447 1.00 56.84 150 PRO A N 1
ATOM 1208 C CA . PRO A 1 150 ? 7.630 20.660 -62.451 1.00 56.84 150 PRO A CA 1
ATOM 1209 C C . PRO A 1 150 ? 8.930 20.357 -61.702 1.00 56.84 150 PRO A C 1
ATOM 1211 O O . PRO A 1 150 ? 9.948 20.048 -62.313 1.00 56.84 150 PRO A O 1
ATOM 1214 N N . ARG A 1 151 ? 8.953 20.491 -60.370 1.00 52.06 151 ARG A N 1
ATOM 1215 C CA . ARG A 1 151 ? 10.154 20.157 -59.579 1.00 52.06 151 ARG A CA 1
ATOM 1216 C C . ARG A 1 151 ? 9.818 19.506 -58.241 1.00 52.06 151 ARG A C 1
ATOM 1218 O O . ARG A 1 151 ? 10.030 20.081 -57.183 1.00 52.06 151 ARG A O 1
ATOM 1225 N N . LEU A 1 152 ? 9.358 18.257 -58.303 1.00 53.47 152 LEU A N 1
ATOM 1226 C CA . LEU A 1 152 ? 9.448 17.307 -57.183 1.00 53.47 152 LEU A CA 1
ATOM 1227 C C . LEU A 1 152 ? 10.095 15.968 -57.583 1.00 53.47 152 LEU A C 1
ATOM 1229 O O . LEU A 1 152 ? 10.027 15.009 -56.825 1.00 53.47 152 LEU A O 1
ATOM 1233 N N . ARG A 1 153 ? 10.768 15.881 -58.741 1.00 48.50 153 ARG A N 1
ATOM 1234 C CA . ARG A 1 153 ? 11.348 14.608 -59.215 1.00 48.50 153 ARG A CA 1
ATOM 1235 C C . ARG A 1 153 ? 12.592 14.124 -58.457 1.00 48.50 153 ARG A C 1
ATOM 1237 O O . ARG A 1 153 ? 12.943 12.965 -58.606 1.00 48.50 153 ARG A O 1
ATOM 1244 N N . ASN A 1 154 ? 13.213 14.954 -57.611 1.00 45.81 154 ASN A N 1
ATOM 1245 C CA . ASN A 1 154 ? 14.503 14.623 -56.984 1.00 45.81 154 ASN A CA 1
ATOM 1246 C C . ASN A 1 154 ? 14.499 14.700 -55.446 1.00 45.81 154 ASN A C 1
ATOM 1248 O O . ASN A 1 154 ? 15.548 14.936 -54.844 1.00 45.81 154 ASN A O 1
ATOM 1252 N N . LYS A 1 155 ? 13.358 14.503 -54.769 1.00 49.66 155 LYS A N 1
ATOM 1253 C CA . LYS A 1 155 ? 13.430 14.174 -53.336 1.00 49.66 155 LYS A CA 1
ATOM 1254 C C . LYS A 1 155 ? 13.909 12.727 -53.232 1.00 49.66 155 LYS A C 1
ATOM 1256 O O . LYS A 1 155 ? 13.168 11.815 -53.578 1.00 49.66 155 LYS A O 1
ATOM 1261 N N . LYS A 1 156 ? 15.158 12.526 -52.791 1.00 42.28 156 LYS A N 1
ATOM 1262 C CA . LYS A 1 156 ? 15.662 11.213 -52.364 1.00 42.28 156 LYS A CA 1
ATOM 1263 C C . LYS A 1 156 ? 14.724 10.699 -51.271 1.00 42.28 156 LYS A C 1
ATOM 1265 O O . LYS A 1 156 ? 14.779 11.170 -50.138 1.00 42.28 156 LYS A O 1
ATOM 1270 N N . VAL A 1 157 ? 13.830 9.786 -51.634 1.00 45.16 157 VAL A N 1
ATOM 1271 C CA . VAL A 1 157 ? 13.050 9.009 -50.676 1.00 45.16 157 VAL A CA 1
ATOM 1272 C C . VAL A 1 157 ? 14.010 7.962 -50.141 1.00 45.16 157 VAL A C 1
ATOM 1274 O O . VAL A 1 157 ? 14.331 6.994 -50.824 1.00 45.16 157 VAL A O 1
ATOM 1277 N N . THR A 1 158 ? 14.547 8.200 -48.950 1.00 42.31 158 THR A N 1
ATOM 1278 C CA . THR A 1 158 ? 15.310 7.172 -48.249 1.00 42.31 158 THR A CA 1
ATOM 1279 C C . THR A 1 158 ? 14.296 6.172 -47.710 1.00 42.31 158 THR A C 1
ATOM 1281 O O . THR A 1 158 ? 13.703 6.391 -46.657 1.00 42.31 158 THR A O 1
ATOM 1284 N N . VAL A 1 159 ? 14.047 5.102 -48.462 1.00 39.00 159 VAL A N 1
ATOM 1285 C CA . VAL A 1 159 ? 13.283 3.958 -47.964 1.00 39.00 159 VAL A CA 1
ATOM 1286 C C . VAL A 1 159 ? 14.169 3.275 -46.928 1.00 39.00 159 VAL A C 1
ATOM 1288 O O . VAL A 1 159 ? 15.100 2.551 -47.274 1.00 39.00 159 VAL A O 1
ATOM 1291 N N . LYS A 1 160 ? 13.942 3.576 -45.647 1.00 42.53 160 LYS A N 1
ATOM 1292 C CA . LYS A 1 160 ? 14.463 2.736 -44.573 1.00 42.53 160 LYS A CA 1
ATOM 1293 C C . LYS A 1 160 ? 13.584 1.495 -44.548 1.00 42.53 160 LYS A C 1
ATOM 1295 O O . LYS A 1 160 ? 12.402 1.591 -44.231 1.00 42.53 160 LYS A O 1
ATOM 1300 N N . PHE A 1 161 ? 14.148 0.357 -44.934 1.00 32.31 161 PHE A N 1
ATOM 1301 C CA . PHE A 1 161 ? 13.534 -0.930 -44.630 1.00 32.31 161 PHE A CA 1
ATOM 1302 C C . PHE A 1 161 ? 13.350 -1.022 -43.109 1.00 32.31 161 PHE A C 1
ATOM 1304 O O . PHE A 1 161 ? 14.206 -0.491 -42.391 1.00 32.31 161 PHE A O 1
ATOM 1311 N N . PRO A 1 162 ? 12.259 -1.629 -42.605 1.00 36.84 162 PRO A N 1
ATOM 1312 C CA . PRO A 1 162 ? 12.159 -1.924 -41.185 1.00 36.84 162 PRO A CA 1
ATOM 1313 C C . PRO A 1 162 ? 13.370 -2.786 -40.830 1.00 36.84 162 PRO A C 1
ATOM 1315 O O . PRO A 1 162 ? 13.492 -3.922 -41.285 1.00 36.84 162 PRO A O 1
ATOM 1318 N N . SER A 1 163 ? 14.320 -2.204 -40.099 1.00 38.78 163 SER A N 1
ATOM 1319 C CA . SER A 1 163 ? 15.309 -2.996 -39.391 1.00 38.78 163 SER A CA 1
ATOM 1320 C C . SER A 1 163 ? 14.549 -3.875 -38.402 1.00 38.78 163 SER A C 1
ATOM 1322 O O . SER A 1 163 ? 13.464 -3.512 -37.942 1.00 38.78 163 SER A O 1
ATOM 1324 N N . SER A 1 164 ? 15.109 -5.033 -38.082 1.00 41.81 164 SER A N 1
ATOM 1325 C CA . SER A 1 164 ? 14.579 -6.016 -37.130 1.00 41.81 164 SER A CA 1
ATOM 1326 C C . SER A 1 164 ? 14.167 -5.445 -35.757 1.00 41.81 164 SER A C 1
ATOM 1328 O O . SER A 1 164 ? 13.471 -6.119 -35.013 1.00 41.81 164 SER A O 1
ATOM 1330 N N . ASN A 1 165 ? 14.480 -4.182 -35.448 1.00 44.97 165 ASN A N 1
ATOM 1331 C CA . ASN A 1 165 ? 13.982 -3.408 -34.302 1.00 44.97 165 ASN A CA 1
ATOM 1332 C C . ASN A 1 165 ? 12.459 -3.136 -34.295 1.00 44.97 165 ASN A C 1
ATOM 1334 O O . ASN A 1 165 ? 11.965 -2.458 -33.392 1.00 44.97 165 ASN A O 1
ATOM 1338 N N . SER A 1 166 ? 11.678 -3.603 -35.279 1.00 45.59 166 SER A N 1
ATOM 1339 C CA . SER A 1 166 ? 10.216 -3.438 -35.237 1.00 45.59 166 SER A CA 1
ATOM 1340 C C . SER A 1 166 ? 9.567 -4.152 -34.045 1.00 45.59 166 SER A C 1
ATOM 1342 O O . SER A 1 166 ? 8.519 -3.707 -33.583 1.00 45.59 166 SER A O 1
ATOM 1344 N N . GLU A 1 167 ? 10.184 -5.215 -33.519 1.00 45.12 167 GLU A N 1
ATOM 1345 C CA . GLU A 1 167 ? 9.680 -5.939 -32.343 1.00 45.12 167 GLU A CA 1
ATOM 1346 C C . GLU A 1 167 ? 10.015 -5.231 -31.014 1.00 45.12 167 GLU A C 1
ATOM 1348 O O . GLU A 1 167 ? 9.142 -5.143 -30.149 1.00 45.12 167 GLU A O 1
ATOM 1353 N N . GLU A 1 168 ? 11.198 -4.609 -30.886 1.00 47.69 168 GLU A N 1
ATOM 1354 C CA . GLU A 1 168 ? 11.562 -3.736 -29.748 1.00 47.69 168 GLU A CA 1
ATOM 1355 C C . GLU A 1 168 ? 10.561 -2.588 -29.572 1.00 47.69 168 GLU A C 1
ATOM 1357 O O . GLU A 1 168 ? 10.094 -2.307 -28.468 1.00 47.69 168 GLU A O 1
ATOM 1362 N N . SER A 1 169 ? 10.180 -1.943 -30.679 1.00 50.72 169 SER A N 1
ATOM 1363 C CA . SER A 1 169 ? 9.208 -0.848 -30.656 1.00 50.72 169 SER A CA 1
ATOM 1364 C C . SER A 1 169 ? 7.807 -1.303 -30.236 1.00 50.72 169 SER A C 1
ATOM 1366 O O . SER A 1 169 ? 7.047 -0.485 -29.720 1.00 50.72 169 SER A O 1
ATOM 1368 N N . LEU A 1 170 ? 7.442 -2.568 -30.468 1.00 46.72 170 LEU A N 1
ATOM 1369 C CA . LEU A 1 170 ? 6.116 -3.106 -30.146 1.00 46.72 170 LEU A CA 1
ATOM 1370 C C . LEU A 1 170 ? 6.027 -3.595 -28.697 1.00 46.72 170 LEU A C 1
ATOM 1372 O O . LEU A 1 170 ? 5.018 -3.338 -28.037 1.00 46.72 170 LEU A O 1
ATOM 1376 N N . LEU A 1 171 ? 7.077 -4.244 -28.180 1.00 53.38 171 LEU A N 1
ATOM 1377 C CA . LEU A 1 171 ? 7.150 -4.666 -26.776 1.00 53.38 171 LEU A CA 1
ATOM 1378 C C . LEU A 1 171 ? 7.251 -3.466 -25.831 1.00 53.38 171 LEU A C 1
ATOM 1380 O O . LEU A 1 171 ? 6.527 -3.417 -24.838 1.00 53.38 171 LEU A O 1
ATOM 1384 N N . ASN A 1 172 ? 8.045 -2.451 -26.183 1.00 55.78 172 ASN A N 1
ATOM 1385 C CA . ASN A 1 172 ? 8.128 -1.218 -25.401 1.00 55.78 172 ASN A CA 1
ATOM 1386 C C . ASN A 1 172 ? 6.796 -0.449 -25.417 1.00 55.78 172 ASN A C 1
ATOM 1388 O O . ASN A 1 172 ? 6.353 0.028 -24.381 1.00 55.78 172 ASN A O 1
ATOM 1392 N N . ALA A 1 173 ? 6.080 -0.417 -26.546 1.00 57.94 173 ALA A N 1
ATOM 1393 C CA . ALA A 1 173 ? 4.768 0.232 -26.626 1.00 57.94 173 ALA A CA 1
ATOM 1394 C C . ALA A 1 173 ? 3.638 -0.511 -25.880 1.00 57.94 173 ALA A C 1
ATOM 1396 O O . ALA A 1 173 ? 2.571 0.064 -25.666 1.00 57.94 173 ALA A O 1
ATOM 1397 N N . THR A 1 174 ? 3.835 -1.776 -25.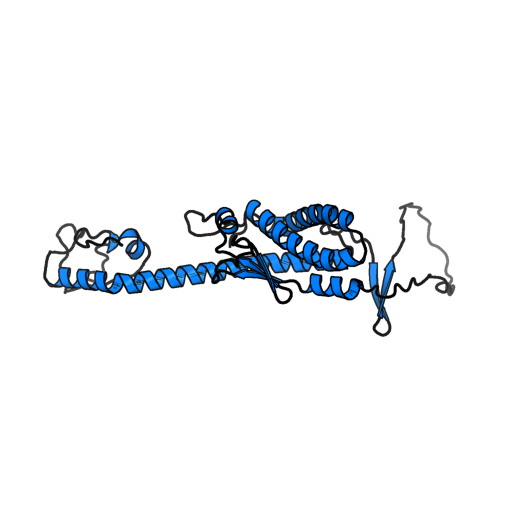490 1.00 69.56 174 THR A N 1
ATOM 1398 C CA . THR A 1 174 ? 2.811 -2.601 -24.816 1.00 69.56 174 THR A CA 1
ATOM 1399 C C . THR A 1 174 ? 3.171 -3.007 -23.391 1.00 69.56 174 THR A C 1
ATOM 1401 O O . THR A 1 174 ? 2.361 -3.668 -22.734 1.00 69.56 174 THR A O 1
ATOM 1404 N N . LEU A 1 175 ? 4.340 -2.591 -22.895 1.00 84.38 175 LEU A N 1
ATOM 1405 C CA . LEU A 1 175 ? 4.793 -2.907 -21.549 1.00 84.38 175 LEU A CA 1
ATOM 1406 C C . LEU A 1 175 ? 3.856 -2.292 -20.505 1.00 84.38 175 LEU A C 1
ATOM 1408 O O . LEU A 1 175 ? 3.646 -1.079 -20.472 1.00 84.38 175 LEU A O 1
ATOM 1412 N N . LYS A 1 176 ? 3.312 -3.134 -19.626 1.00 91.25 176 LYS A N 1
ATOM 1413 C CA . LYS A 1 176 ? 2.460 -2.699 -18.513 1.00 91.25 176 LYS A CA 1
ATOM 1414 C C . LYS A 1 176 ? 3.184 -2.826 -17.185 1.00 91.25 176 LYS A C 1
ATOM 1416 O O . LYS A 1 176 ? 4.013 -3.706 -16.991 1.00 91.25 176 LYS A O 1
ATOM 1421 N N . PHE A 1 177 ? 2.826 -1.969 -16.249 1.00 94.00 177 PHE A N 1
ATOM 1422 C CA . PHE A 1 177 ? 3.307 -1.970 -14.882 1.00 94.00 177 PHE A CA 1
ATOM 1423 C C . PHE A 1 177 ? 2.166 -2.332 -13.927 1.00 94.00 177 PHE A C 1
ATOM 1425 O O . PHE A 1 177 ? 1.080 -1.750 -13.997 1.00 94.00 177 PHE A O 1
ATOM 1432 N N . PHE A 1 178 ? 2.430 -3.280 -13.030 1.00 94.94 178 PHE A N 1
ATOM 1433 C CA . PHE A 1 178 ? 1.506 -3.751 -12.001 1.00 94.94 178 PHE A CA 1
ATOM 1434 C C . PHE A 1 178 ? 2.205 -3.870 -10.652 1.00 94.94 178 PHE A C 1
ATOM 1436 O O . PHE A 1 178 ? 3.402 -4.148 -10.574 1.00 94.94 178 PHE A O 1
ATOM 1443 N N . ILE A 1 179 ? 1.434 -3.730 -9.581 1.00 95.00 179 ILE A N 1
ATOM 1444 C CA . ILE A 1 179 ? 1.872 -3.911 -8.206 1.00 95.00 179 ILE A CA 1
ATOM 1445 C C . ILE A 1 179 ? 1.093 -5.091 -7.615 1.00 95.00 179 ILE A C 1
ATOM 1447 O O . ILE A 1 179 ? -0.099 -5.000 -7.332 1.00 95.00 179 ILE A O 1
ATOM 1451 N N . ASP A 1 180 ? 1.773 -6.211 -7.380 1.00 93.62 180 ASP A N 1
ATOM 1452 C CA . ASP A 1 180 ? 1.155 -7.364 -6.724 1.00 93.62 180 ASP A CA 1
ATOM 1453 C C . ASP A 1 180 ? 1.097 -7.137 -5.209 1.00 93.62 180 ASP A C 1
ATOM 1455 O O . ASP A 1 180 ? 2.121 -7.060 -4.520 1.00 93.62 180 ASP A O 1
ATOM 1459 N N . ASP A 1 181 ? -0.121 -7.014 -4.685 1.00 90.56 181 ASP A N 1
ATOM 1460 C CA . ASP A 1 181 ? -0.400 -6.857 -3.261 1.00 90.56 181 ASP A CA 1
ATOM 1461 C C . ASP A 1 181 ? -0.766 -8.167 -2.544 1.00 90.56 181 ASP A C 1
ATOM 1463 O O . ASP A 1 181 ? -0.917 -8.170 -1.316 1.00 90.56 181 ASP A O 1
ATOM 1467 N N . LYS A 1 182 ? -0.875 -9.284 -3.274 1.00 89.19 182 LYS A N 1
ATOM 1468 C CA . LYS A 1 182 ? -1.325 -10.585 -2.756 1.00 89.19 182 LYS A CA 1
ATOM 1469 C C . LYS A 1 182 ? -0.162 -11.545 -2.551 1.00 89.19 182 LYS A C 1
ATOM 1471 O O . LYS A 1 182 ? -0.060 -12.150 -1.477 1.00 89.19 182 LYS A O 1
ATOM 1476 N N . GLN A 1 183 ? 0.686 -11.707 -3.562 1.00 91.38 183 GLN A N 1
ATOM 1477 C CA . GLN A 1 183 ? 1.734 -12.726 -3.563 1.00 91.38 183 GLN A CA 1
ATOM 1478 C C . GLN A 1 183 ? 2.961 -12.276 -2.767 1.00 91.38 183 GLN A C 1
ATOM 1480 O O . GLN A 1 183 ? 3.275 -11.089 -2.680 1.00 91.38 183 GLN A O 1
ATOM 1485 N N . GLU A 1 184 ? 3.639 -13.243 -2.149 1.00 92.69 184 GLU A N 1
ATOM 1486 C CA . GLU A 1 184 ? 4.976 -13.011 -1.603 1.00 92.69 184 GLU A CA 1
ATOM 1487 C C . GLU A 1 184 ? 5.985 -12.845 -2.749 1.00 92.69 184 GLU A C 1
ATOM 1489 O O . GLU A 1 184 ? 5.809 -13.469 -3.802 1.00 92.69 184 GLU A O 1
ATOM 1494 N N . PRO A 1 185 ? 7.053 -12.051 -2.559 1.00 94.94 185 PRO A N 1
ATOM 1495 C CA . PRO A 1 185 ? 8.090 -11.906 -3.567 1.00 94.94 185 PRO A CA 1
ATOM 1496 C C . PRO A 1 185 ? 8.711 -13.257 -3.935 1.00 94.94 185 PRO A C 1
ATOM 1498 O O . PRO A 1 185 ? 9.103 -14.041 -3.065 1.00 94.94 185 PRO A O 1
ATOM 1501 N N . VAL A 1 186 ? 8.827 -13.524 -5.237 1.00 94.12 186 VAL A N 1
ATOM 1502 C CA . VAL A 1 186 ? 9.517 -14.721 -5.740 1.00 94.12 186 VAL A CA 1
ATOM 1503 C C . VAL A 1 186 ? 10.979 -14.663 -5.317 1.00 94.12 186 VAL A C 1
ATOM 1505 O O . VAL A 1 186 ? 11.608 -13.615 -5.421 1.00 94.12 186 VAL A O 1
ATOM 1508 N N . LYS A 1 187 ? 11.532 -15.780 -4.848 1.00 94.56 187 LYS A N 1
ATOM 1509 C CA . LYS A 1 187 ? 12.934 -15.849 -4.429 1.00 94.56 187 LYS A CA 1
ATOM 1510 C C . LYS A 1 187 ? 13.844 -16.220 -5.598 1.00 94.56 187 LYS A C 1
ATOM 1512 O O . LYS A 1 187 ? 13.460 -17.028 -6.443 1.00 94.56 187 LYS A O 1
ATOM 1517 N N . ASN A 1 188 ? 15.037 -15.634 -5.644 1.00 93.06 188 ASN A N 1
ATOM 1518 C CA . ASN A 1 188 ? 16.090 -16.033 -6.575 1.00 93.06 188 ASN A CA 1
ATOM 1519 C C . ASN A 1 188 ? 16.724 -17.377 -6.156 1.00 93.06 188 ASN A C 1
ATOM 1521 O O . ASN A 1 188 ? 16.337 -17.987 -5.157 1.00 93.06 188 ASN A O 1
ATOM 1525 N N . ILE A 1 189 ? 17.708 -17.841 -6.930 1.00 93.69 189 ILE A N 1
ATOM 1526 C CA . ILE A 1 189 ? 18.420 -19.111 -6.693 1.00 93.69 189 ILE A CA 1
ATOM 1527 C C . ILE A 1 189 ? 19.136 -19.097 -5.329 1.00 93.69 189 ILE A C 1
ATOM 1529 O O . ILE A 1 189 ? 19.271 -20.128 -4.678 1.00 93.69 189 ILE A O 1
ATOM 1533 N N . GLN A 1 190 ? 19.545 -17.915 -4.873 1.00 94.06 190 GLN A N 1
ATOM 1534 C CA . GLN A 1 190 ? 20.197 -17.656 -3.593 1.00 94.06 190 GLN A CA 1
ATOM 1535 C C . GLN A 1 190 ? 19.200 -17.537 -2.423 1.00 94.06 190 GLN A C 1
ATOM 1537 O O . GLN A 1 190 ? 19.612 -17.392 -1.274 1.00 94.06 190 GLN A O 1
ATOM 1542 N N . GLY A 1 191 ? 17.891 -17.620 -2.686 1.00 93.19 191 GLY A N 1
ATOM 1543 C CA . GLY A 1 191 ? 16.836 -17.515 -1.678 1.00 93.19 191 GLY A CA 1
ATOM 1544 C C . GLY A 1 191 ? 16.446 -16.082 -1.297 1.00 93.19 191 GLY A C 1
ATOM 1545 O O . GLY A 1 191 ? 15.614 -15.901 -0.404 1.00 93.19 191 GLY A O 1
ATOM 1546 N N . GLU A 1 192 ? 16.996 -15.070 -1.964 1.00 93.25 192 GLU A N 1
ATOM 1547 C CA . GLU A 1 192 ? 16.679 -13.662 -1.731 1.00 93.25 192 GLU A CA 1
ATOM 1548 C C . GLU A 1 192 ? 15.392 -13.267 -2.467 1.00 93.25 192 GLU A C 1
ATOM 1550 O O . GLU A 1 192 ? 15.190 -13.669 -3.617 1.00 93.25 192 GLU A O 1
ATOM 1555 N N . PRO A 1 193 ? 14.508 -12.475 -1.840 1.00 95.25 193 PRO A N 1
ATOM 1556 C CA . PRO A 1 193 ? 13.285 -12.015 -2.482 1.00 95.25 193 PRO A CA 1
ATOM 1557 C C . PRO A 1 193 ? 13.602 -11.052 -3.636 1.00 95.25 193 PRO A C 1
ATOM 1559 O O . PRO A 1 193 ? 14.340 -10.082 -3.478 1.00 95.25 193 PRO A O 1
ATOM 1562 N N . LEU A 1 194 ? 13.015 -11.303 -4.802 1.00 94.19 194 LEU A N 1
ATOM 1563 C CA . LEU A 1 194 ? 13.074 -10.406 -5.949 1.00 94.19 194 LEU A CA 1
ATOM 1564 C C . LEU A 1 194 ? 12.121 -9.232 -5.745 1.00 94.19 194 LEU A C 1
ATOM 1566 O O . LEU A 1 194 ? 10.990 -9.394 -5.297 1.00 94.19 194 LEU A O 1
ATOM 1570 N N . ARG A 1 195 ? 12.561 -8.041 -6.138 1.00 95.25 195 ARG A N 1
ATOM 1571 C CA . ARG A 1 195 ? 11.767 -6.808 -6.057 1.00 95.25 195 ARG A CA 1
ATOM 1572 C C . ARG A 1 195 ? 10.622 -6.799 -7.060 1.00 95.25 195 ARG A C 1
ATOM 1574 O O . ARG A 1 195 ? 9.489 -6.468 -6.714 1.00 95.25 195 ARG A O 1
ATOM 1581 N N . SER A 1 196 ? 10.924 -7.206 -8.284 1.00 96.06 196 SER A N 1
ATOM 1582 C CA . SER A 1 196 ? 9.999 -7.243 -9.405 1.00 96.06 196 SER A CA 1
ATOM 1583 C C . SER A 1 196 ? 10.342 -8.386 -10.363 1.00 96.06 196 SER A C 1
ATOM 1585 O O . SER A 1 196 ? 11.453 -8.923 -10.351 1.00 96.06 196 SER A O 1
ATOM 1587 N N . VAL A 1 197 ? 9.381 -8.775 -11.197 1.00 93.75 197 VAL A N 1
ATOM 1588 C CA . VAL A 1 197 ? 9.559 -9.761 -12.273 1.00 93.75 197 VAL A CA 1
ATOM 1589 C C . VAL A 1 197 ? 8.826 -9.311 -13.527 1.00 93.75 197 VAL A C 1
ATOM 1591 O O . VAL A 1 197 ? 7.827 -8.605 -13.436 1.00 93.75 197 VAL A O 1
ATOM 1594 N N . ILE A 1 198 ? 9.281 -9.770 -14.690 1.00 90.62 198 ILE A N 1
ATOM 1595 C CA . ILE A 1 198 ? 8.558 -9.598 -15.949 1.00 90.62 198 ILE A CA 1
ATOM 1596 C C . ILE A 1 198 ? 7.782 -10.876 -16.295 1.00 90.62 198 ILE A C 1
ATOM 1598 O O . ILE A 1 198 ? 8.329 -11.979 -16.217 1.00 90.62 198 ILE A O 1
ATOM 1602 N N . ARG A 1 199 ? 6.497 -10.741 -16.636 1.00 87.38 199 ARG A N 1
ATOM 1603 C CA . ARG A 1 199 ? 5.618 -11.815 -17.134 1.00 87.38 199 ARG A CA 1
ATOM 1604 C C . ARG A 1 199 ? 4.692 -11.241 -18.197 1.00 87.38 199 ARG A C 1
ATOM 1606 O O . ARG A 1 199 ? 4.095 -10.205 -17.946 1.00 87.38 199 ARG A O 1
ATOM 1613 N N . ASP A 1 200 ? 4.569 -11.890 -19.351 1.00 82.56 200 ASP A N 1
ATOM 1614 C CA . ASP A 1 200 ? 3.598 -11.523 -20.398 1.00 82.56 200 ASP A CA 1
ATOM 1615 C C . ASP A 1 200 ? 3.584 -10.013 -20.724 1.00 82.56 200 ASP A C 1
ATOM 1617 O O . ASP A 1 200 ? 2.550 -9.344 -20.650 1.00 82.56 200 ASP A O 1
ATOM 1621 N N . SER A 1 201 ? 4.765 -9.446 -21.000 1.00 85.50 201 SER A N 1
ATOM 1622 C CA . SER A 1 201 ? 4.959 -8.005 -21.262 1.00 85.50 201 SER A CA 1
ATOM 1623 C C . SER A 1 201 ? 4.489 -7.090 -20.126 1.00 85.50 201 SER A C 1
ATOM 1625 O O . SER A 1 201 ? 4.095 -5.945 -20.337 1.00 85.50 201 SER A O 1
ATOM 1627 N N . SER A 1 202 ? 4.515 -7.598 -18.900 1.00 90.19 202 SER A N 1
ATOM 1628 C CA . SER A 1 202 ? 4.100 -6.872 -17.713 1.00 90.19 202 SER A CA 1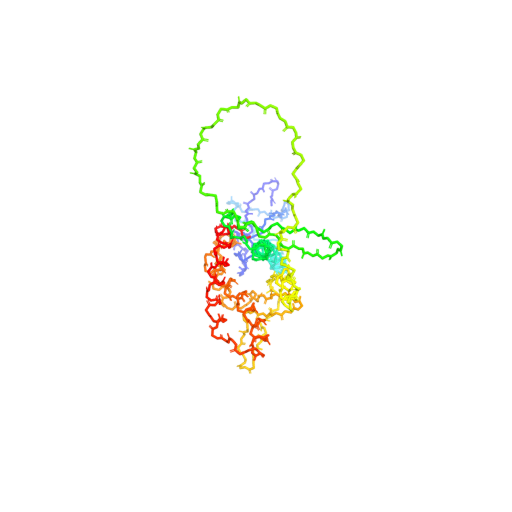
ATOM 1629 C C . SER A 1 202 ? 5.179 -6.950 -16.642 1.00 90.19 202 SER A C 1
ATOM 1631 O O . SER A 1 202 ? 5.610 -8.036 -16.254 1.00 90.19 202 SER A O 1
ATOM 1633 N N . ILE A 1 203 ? 5.612 -5.796 -16.148 1.00 93.75 203 ILE A N 1
ATOM 1634 C CA . ILE A 1 203 ? 6.462 -5.685 -14.967 1.00 93.75 203 ILE A CA 1
ATOM 1635 C C . ILE A 1 203 ? 5.558 -5.759 -13.744 1.00 93.75 203 ILE A C 1
ATOM 1637 O O . ILE A 1 203 ? 4.686 -4.916 -13.548 1.00 93.75 203 ILE A O 1
ATOM 1641 N N . ILE A 1 204 ? 5.781 -6.774 -12.920 1.00 95.25 204 ILE A N 1
ATOM 1642 C CA . ILE A 1 204 ? 5.063 -7.012 -11.675 1.00 95.25 204 ILE A CA 1
ATOM 1643 C C . ILE A 1 204 ? 6.003 -6.666 -10.526 1.00 95.25 204 ILE A C 1
ATOM 1645 O O . ILE A 1 204 ? 6.991 -7.364 -10.289 1.00 95.25 204 ILE A O 1
ATOM 1649 N N . LEU A 1 205 ? 5.695 -5.588 -9.815 1.00 96.50 205 LEU A N 1
ATOM 1650 C CA . LEU A 1 205 ? 6.401 -5.139 -8.623 1.00 96.50 205 LEU A CA 1
ATOM 1651 C C . LEU A 1 205 ? 5.737 -5.722 -7.372 1.00 96.50 205 LEU A C 1
ATOM 1653 O O . LEU A 1 205 ? 4.528 -5.588 -7.192 1.00 96.50 205 LEU A O 1
ATOM 1657 N N . TYR A 1 206 ? 6.499 -6.346 -6.475 1.00 95.69 206 TYR A N 1
ATOM 1658 C CA . TYR A 1 206 ? 5.911 -6.949 -5.277 1.00 95.69 206 TYR A CA 1
ATOM 1659 C C . TYR A 1 206 ? 5.753 -5.923 -4.162 1.00 95.69 206 TYR A C 1
ATOM 1661 O O . TYR A 1 206 ? 6.731 -5.488 -3.550 1.00 95.69 206 TYR A O 1
ATOM 1669 N N . ARG A 1 207 ? 4.504 -5.605 -3.805 1.00 92.75 207 ARG A N 1
ATOM 1670 C CA . ARG A 1 207 ? 4.204 -4.691 -2.696 1.00 92.75 207 ARG A CA 1
ATOM 1671 C C . ARG A 1 207 ? 4.816 -5.181 -1.388 1.00 92.75 207 ARG A C 1
ATOM 1673 O O . ARG A 1 207 ? 5.300 -4.382 -0.596 1.00 92.75 207 ARG A O 1
ATOM 1680 N N . LYS A 1 208 ? 4.752 -6.488 -1.127 1.00 93.06 208 LYS A N 1
ATOM 1681 C CA . LYS A 1 208 ? 5.222 -7.099 0.127 1.00 93.06 208 LYS A CA 1
ATOM 1682 C C . LYS A 1 208 ? 6.744 -7.099 0.285 1.00 93.06 208 LYS A C 1
ATOM 1684 O O . LYS A 1 208 ? 7.228 -7.428 1.358 1.00 93.06 208 LYS A O 1
ATOM 1689 N N . HIS A 1 209 ? 7.492 -6.720 -0.749 1.00 95.75 209 HIS A N 1
ATOM 1690 C CA . HIS A 1 209 ? 8.939 -6.622 -0.663 1.00 95.75 209 HIS A CA 1
ATOM 1691 C C . HIS A 1 209 ? 9.366 -5.483 0.285 1.00 95.75 209 HIS A C 1
ATOM 1693 O O . HIS A 1 209 ? 8.898 -4.348 0.160 1.00 95.75 209 HIS A O 1
ATOM 1699 N N . ASP A 1 210 ? 10.315 -5.756 1.185 1.00 93.56 210 ASP A N 1
ATOM 1700 C CA . ASP A 1 210 ? 10.758 -4.820 2.231 1.00 93.56 210 ASP A CA 1
ATOM 1701 C C . ASP A 1 210 ? 11.198 -3.456 1.680 1.00 93.56 210 ASP A C 1
ATOM 1703 O O . ASP A 1 210 ? 10.824 -2.405 2.200 1.00 93.56 210 ASP A O 1
ATOM 1707 N N . GLU A 1 211 ? 11.978 -3.449 0.596 1.00 94.00 211 GLU A N 1
ATOM 1708 C CA . GLU A 1 211 ? 12.436 -2.203 -0.036 1.00 94.00 211 GLU A CA 1
ATOM 1709 C C . GLU A 1 211 ? 11.279 -1.345 -0.580 1.00 94.00 211 GLU A C 1
ATOM 1711 O O . GLU A 1 211 ? 11.367 -0.115 -0.528 1.00 94.00 211 GLU A O 1
ATOM 1716 N N . PHE A 1 212 ? 10.185 -1.952 -1.048 1.00 93.19 212 PHE A N 1
ATOM 1717 C CA . PHE A 1 212 ? 9.015 -1.199 -1.501 1.00 93.19 212 PHE A CA 1
ATOM 1718 C C . PHE A 1 212 ? 8.280 -0.578 -0.308 1.00 93.19 212 PHE A C 1
ATOM 1720 O O . PHE A 1 212 ? 7.994 0.619 -0.307 1.00 93.19 212 PHE A O 1
ATOM 1727 N N . GLN A 1 213 ? 8.067 -1.358 0.758 1.00 90.62 213 GLN A N 1
ATOM 1728 C CA . GLN A 1 213 ? 7.413 -0.894 1.989 1.00 90.62 213 GLN A CA 1
ATOM 1729 C C . GLN A 1 213 ? 8.150 0.288 2.631 1.00 90.62 213 GLN A C 1
ATOM 1731 O O . GLN A 1 213 ? 7.525 1.274 3.017 1.00 90.62 213 GLN A O 1
ATOM 1736 N N . LYS A 1 214 ? 9.490 0.254 2.667 1.00 91.81 214 LYS A N 1
ATOM 1737 C CA . LYS A 1 214 ? 10.314 1.369 3.178 1.00 91.81 214 LYS A CA 1
ATOM 1738 C C . LYS A 1 214 ? 10.116 2.679 2.405 1.00 91.81 214 LYS A C 1
ATOM 1740 O O . LYS A 1 214 ? 10.384 3.752 2.944 1.00 91.81 214 LYS A O 1
ATOM 1745 N N . ARG A 1 215 ? 9.701 2.605 1.137 1.00 90.69 215 ARG A N 1
ATOM 1746 C CA . ARG A 1 215 ? 9.553 3.758 0.230 1.00 90.69 215 ARG A CA 1
ATOM 1747 C C . ARG A 1 215 ? 8.115 4.231 0.082 1.00 90.69 215 ARG A C 1
ATOM 1749 O O . ARG A 1 215 ? 7.909 5.313 -0.466 1.00 90.69 215 ARG A O 1
ATOM 1756 N N . LEU A 1 216 ? 7.155 3.480 0.616 1.00 85.94 216 LEU A N 1
ATOM 1757 C CA . LEU A 1 216 ? 5.735 3.805 0.632 1.00 85.94 216 LEU A CA 1
ATOM 1758 C C . LEU A 1 216 ? 5.313 4.293 2.037 1.00 85.94 216 LEU A C 1
ATOM 1760 O O . LEU A 1 216 ? 4.635 3.563 2.760 1.00 85.94 216 LEU A O 1
ATOM 1764 N N . PRO A 1 217 ? 5.717 5.506 2.473 1.00 75.75 217 PRO A N 1
ATOM 1765 C CA . PRO A 1 217 ? 5.399 5.982 3.809 1.00 75.75 217 PRO A CA 1
ATOM 1766 C C . PRO A 1 217 ? 3.888 6.154 3.968 1.00 75.75 217 PRO A C 1
ATOM 1768 O O . PRO A 1 217 ? 3.225 6.843 3.187 1.00 75.75 217 PRO A O 1
ATOM 1771 N N . GLU A 1 218 ? 3.348 5.545 5.016 1.00 75.06 218 GLU A N 1
ATOM 1772 C CA . GLU A 1 218 ? 1.986 5.807 5.458 1.00 75.06 218 GLU A CA 1
ATOM 1773 C C . GLU A 1 218 ? 1.953 7.127 6.219 1.00 75.06 218 GLU A C 1
ATOM 1775 O O . GLU A 1 218 ? 2.607 7.287 7.250 1.00 75.06 218 GLU A O 1
ATOM 1780 N N . ASN A 1 219 ? 1.154 8.082 5.742 1.00 69.38 219 ASN A N 1
ATOM 1781 C CA . ASN A 1 219 ? 0.826 9.229 6.579 1.00 69.38 219 ASN A CA 1
ATOM 1782 C C . ASN A 1 219 ? -0.014 8.766 7.774 1.00 69.38 219 ASN A C 1
ATOM 1784 O O . ASN A 1 219 ? -0.762 7.793 7.687 1.00 69.38 219 ASN A O 1
ATOM 1788 N N . SER A 1 220 ? -0.002 9.545 8.858 1.00 61.59 220 SER A N 1
ATOM 1789 C CA . SER A 1 220 ? -0.799 9.304 10.076 1.00 61.59 220 SER A CA 1
ATOM 1790 C C . SER A 1 220 ? -2.310 9.130 9.837 1.00 61.59 220 SER A C 1
ATOM 1792 O O . SER A 1 220 ? -3.026 8.639 10.705 1.00 61.59 220 SER A O 1
ATOM 1794 N N . LYS A 1 221 ? -2.800 9.514 8.650 1.00 65.00 221 LYS A N 1
ATOM 1795 C CA . LYS A 1 221 ? -4.189 9.361 8.189 1.00 65.00 221 LYS A CA 1
ATOM 1796 C C . LYS A 1 221 ? -4.431 8.119 7.309 1.00 65.00 221 LYS A C 1
ATOM 1798 O O . LYS A 1 221 ? -5.524 7.978 6.768 1.00 65.00 221 LYS A O 1
ATOM 1803 N N . GLY A 1 222 ? -3.437 7.249 7.110 1.00 67.44 222 GLY A N 1
ATOM 1804 C CA . GLY A 1 222 ? -3.536 6.049 6.263 1.00 67.44 222 GLY A CA 1
ATOM 1805 C C . GLY A 1 222 ? -3.627 6.336 4.756 1.00 67.44 222 GLY A C 1
ATOM 1806 O O . GLY A 1 222 ? -4.106 5.503 3.982 1.00 67.44 222 GLY A O 1
ATOM 1807 N N . SER A 1 223 ? -3.234 7.535 4.321 1.00 74.62 223 SER A N 1
ATOM 1808 C CA . SER A 1 223 ? -3.072 7.886 2.905 1.00 74.62 223 SER A CA 1
ATOM 1809 C C . SER A 1 223 ? -1.613 7.727 2.501 1.00 74.62 223 SER A C 1
ATOM 1811 O O . SER A 1 223 ? -0.740 8.132 3.272 1.00 74.62 223 SER A O 1
ATOM 1813 N N . TYR A 1 224 ? -1.361 7.248 1.288 1.00 82.88 224 TYR A N 1
ATOM 1814 C CA . TYR A 1 224 ? -0.019 7.271 0.720 1.00 82.88 224 TYR A CA 1
ATOM 1815 C C . TYR A 1 224 ? 0.137 8.502 -0.164 1.00 82.88 224 TYR A C 1
ATOM 1817 O O . TYR A 1 224 ? -0.803 8.925 -0.841 1.00 82.88 224 TYR A O 1
ATOM 1825 N N . THR A 1 225 ? 1.326 9.084 -0.132 1.00 86.88 225 THR A N 1
ATOM 1826 C CA . THR A 1 225 ? 1.728 10.155 -1.042 1.00 86.88 225 THR A CA 1
ATOM 1827 C C . THR A 1 225 ? 2.893 9.656 -1.867 1.00 86.88 225 THR A C 1
ATOM 1829 O O . THR A 1 225 ? 3.852 9.116 -1.307 1.00 86.88 225 THR A O 1
ATOM 1832 N N . ILE A 1 226 ? 2.807 9.843 -3.179 1.00 89.62 226 ILE A N 1
ATOM 1833 C CA . ILE A 1 226 ? 3.905 9.539 -4.089 1.00 89.62 226 ILE A CA 1
ATOM 1834 C C . ILE A 1 226 ? 5.069 10.460 -3.723 1.00 89.62 226 ILE A C 1
ATOM 1836 O O . ILE A 1 226 ? 4.926 11.682 -3.722 1.00 89.62 226 ILE A O 1
ATOM 1840 N N . ASN A 1 227 ? 6.206 9.874 -3.361 1.00 90.81 227 ASN A N 1
ATOM 1841 C CA . ASN A 1 227 ? 7.422 10.611 -3.039 1.00 90.81 227 ASN A CA 1
ATOM 1842 C C . ASN A 1 227 ? 8.505 10.310 -4.082 1.00 90.81 227 ASN A C 1
ATOM 1844 O O . ASN A 1 227 ? 8.447 9.294 -4.779 1.00 90.81 227 ASN A O 1
ATOM 1848 N N . ILE A 1 228 ? 9.526 11.162 -4.135 1.00 92.12 228 ILE A N 1
ATOM 1849 C CA . ILE A 1 228 ? 10.638 10.997 -5.075 1.00 92.12 228 ILE A CA 1
ATOM 1850 C C . ILE A 1 228 ? 11.365 9.652 -4.915 1.00 92.12 228 ILE A C 1
ATOM 1852 O O . ILE A 1 228 ? 11.787 9.051 -5.893 1.00 92.12 228 ILE A O 1
ATOM 1856 N N . LYS A 1 229 ? 11.440 9.108 -3.691 1.00 93.19 229 LYS A N 1
ATOM 1857 C CA . LYS A 1 229 ? 12.100 7.819 -3.419 1.00 93.19 229 LYS A CA 1
ATOM 1858 C C . LYS A 1 229 ? 11.362 6.637 -4.049 1.00 93.19 229 LYS A C 1
ATOM 1860 O O . LYS A 1 229 ? 12.003 5.684 -4.483 1.00 93.19 229 LYS A O 1
ATOM 1865 N N . LEU A 1 230 ? 10.032 6.679 -4.056 1.00 93.50 230 LEU A N 1
ATOM 1866 C CA . LEU A 1 230 ? 9.164 5.681 -4.664 1.00 93.50 230 LEU A CA 1
ATOM 1867 C C . LEU A 1 230 ? 9.231 5.787 -6.183 1.00 93.50 230 LEU A C 1
ATOM 1869 O O . LEU A 1 230 ? 9.369 4.760 -6.836 1.00 93.50 230 LEU A O 1
ATOM 1873 N N . LEU A 1 231 ? 9.182 7.008 -6.723 1.00 93.69 231 LEU A N 1
ATOM 1874 C CA . LEU A 1 231 ? 9.317 7.240 -8.161 1.00 93.69 231 LEU A CA 1
ATOM 1875 C C . LEU A 1 231 ? 10.662 6.741 -8.677 1.00 93.69 231 LEU A C 1
ATOM 1877 O O . LEU A 1 231 ? 10.686 5.899 -9.563 1.00 93.69 231 LEU A O 1
ATOM 1881 N N . HIS A 1 232 ? 11.761 7.154 -8.045 1.00 94.56 232 HIS A N 1
ATOM 1882 C CA . HIS A 1 232 ? 13.100 6.688 -8.392 1.00 94.56 232 HIS A CA 1
ATOM 1883 C C . HIS A 1 232 ? 13.212 5.157 -8.335 1.00 94.56 232 HIS A C 1
ATOM 1885 O O . HIS A 1 232 ? 13.771 4.528 -9.229 1.00 94.56 232 HIS A O 1
ATOM 1891 N N . TYR A 1 233 ? 12.632 4.532 -7.305 1.00 95.44 233 TYR A N 1
ATOM 1892 C CA . TYR A 1 233 ? 12.597 3.076 -7.191 1.00 95.44 233 TYR A CA 1
ATOM 1893 C C . TYR A 1 233 ? 11.821 2.417 -8.336 1.00 95.44 233 TYR A C 1
ATOM 1895 O O . TYR A 1 233 ? 12.320 1.470 -8.932 1.00 95.44 233 TYR A O 1
ATOM 1903 N N . ILE A 1 234 ? 10.637 2.931 -8.677 1.00 95.00 234 ILE A N 1
ATOM 1904 C CA . ILE A 1 234 ? 9.836 2.425 -9.798 1.00 95.00 234 ILE A CA 1
ATOM 1905 C C . ILE A 1 234 ? 10.591 2.605 -11.125 1.00 95.00 234 ILE A C 1
ATOM 1907 O O . ILE A 1 234 ? 10.698 1.643 -11.884 1.00 95.00 234 ILE A O 1
ATOM 1911 N N . SER A 1 235 ? 11.174 3.781 -11.378 1.00 94.56 235 SER A N 1
ATOM 1912 C CA . SER A 1 235 ? 11.979 4.057 -12.576 1.00 94.56 235 SER A CA 1
ATOM 1913 C C . SER A 1 235 ? 13.164 3.105 -12.700 1.00 94.56 235 SER A C 1
ATOM 1915 O O . SER A 1 235 ? 13.414 2.568 -13.779 1.00 94.56 235 SER A O 1
ATOM 1917 N N . MET A 1 236 ? 13.865 2.842 -11.596 1.00 94.62 236 MET A N 1
ATOM 1918 C CA . MET A 1 236 ? 14.993 1.915 -11.562 1.00 94.62 236 MET A CA 1
ATOM 1919 C C . MET A 1 236 ? 14.560 0.479 -11.883 1.00 94.62 236 MET A C 1
ATOM 1921 O O . MET A 1 236 ? 15.210 -0.187 -12.686 1.00 94.62 236 MET A O 1
ATOM 1925 N N . GLU A 1 237 ? 13.456 -0.001 -11.303 1.00 94.25 237 GLU A N 1
ATOM 1926 C CA . GLU A 1 237 ? 12.944 -1.352 -11.575 1.00 94.25 237 GLU A CA 1
ATOM 1927 C C . GLU A 1 237 ? 12.476 -1.494 -13.032 1.00 94.25 237 GLU A C 1
ATOM 1929 O O . GLU A 1 237 ? 12.791 -2.490 -13.682 1.00 94.25 237 GLU A O 1
ATOM 1934 N N . ILE A 1 238 ? 11.796 -0.482 -13.582 1.00 93.12 238 ILE A N 1
ATOM 1935 C CA . ILE A 1 238 ? 11.363 -0.482 -14.986 1.00 93.12 238 ILE A CA 1
ATOM 1936 C C . ILE A 1 238 ? 12.565 -0.499 -15.925 1.00 93.12 238 ILE A C 1
ATOM 1938 O O . ILE A 1 238 ? 12.650 -1.369 -16.792 1.00 93.12 238 ILE A O 1
ATOM 1942 N N . SER A 1 239 ? 13.525 0.399 -15.705 1.00 91.19 239 SER A N 1
ATOM 1943 C CA . SER A 1 239 ? 14.749 0.475 -16.510 1.00 91.19 239 SER A CA 1
ATOM 1944 C C . SER A 1 239 ? 15.538 -0.829 -16.441 1.00 91.19 239 SER A C 1
ATOM 1946 O O . SER A 1 239 ? 16.073 -1.277 -17.445 1.00 91.19 239 SER A O 1
ATOM 1948 N N . THR A 1 240 ? 15.561 -1.494 -15.280 1.00 90.75 240 THR A N 1
ATOM 1949 C CA . THR A 1 240 ? 16.292 -2.759 -15.112 1.00 90.75 240 THR A CA 1
ATOM 1950 C C . THR A 1 240 ? 15.712 -3.845 -16.012 1.00 90.75 240 THR A C 1
ATOM 1952 O O . THR A 1 240 ? 16.461 -4.579 -16.659 1.00 90.75 240 THR A O 1
ATOM 1955 N N . HIS A 1 241 ? 14.382 -3.947 -16.091 1.00 89.12 241 HIS A N 1
ATOM 1956 C CA . HIS A 1 241 ? 13.734 -4.913 -16.982 1.00 89.12 241 HIS A CA 1
ATOM 1957 C C . HIS A 1 241 ? 13.875 -4.533 -18.452 1.00 89.12 241 HIS A C 1
ATOM 1959 O O . HIS A 1 241 ? 14.138 -5.421 -19.258 1.00 89.12 241 HIS A O 1
ATOM 1965 N N . LEU A 1 242 ? 13.763 -3.247 -18.795 1.00 85.31 242 LEU A N 1
ATOM 1966 C CA . LEU A 1 242 ? 13.991 -2.766 -20.163 1.00 85.31 242 LEU A CA 1
ATOM 1967 C C . LEU A 1 242 ? 15.408 -3.103 -20.636 1.00 85.31 242 LEU A C 1
ATOM 1969 O O . LEU A 1 242 ? 15.581 -3.760 -21.657 1.00 85.31 242 LEU A O 1
ATOM 1973 N N . THR A 1 243 ? 16.415 -2.765 -19.834 1.00 85.06 243 THR A N 1
ATOM 1974 C CA . THR A 1 243 ? 17.811 -3.105 -20.106 1.00 85.06 243 THR A CA 1
ATOM 1975 C C . THR A 1 243 ? 18.026 -4.609 -20.204 1.00 85.06 243 THR A C 1
ATOM 1977 O O . THR A 1 243 ? 18.745 -5.060 -21.087 1.00 85.06 243 THR A O 1
ATOM 1980 N N . LYS A 1 244 ? 17.393 -5.417 -19.348 1.00 83.25 244 LYS A N 1
ATOM 1981 C CA . LYS A 1 244 ? 17.502 -6.879 -19.435 1.00 83.25 244 LYS A CA 1
ATOM 1982 C C . LYS A 1 244 ? 16.930 -7.429 -20.746 1.00 83.25 244 LYS A C 1
ATOM 1984 O O . LYS A 1 244 ? 17.503 -8.363 -21.311 1.00 83.25 244 LYS A O 1
ATOM 1989 N N . ILE A 1 245 ? 15.818 -6.866 -21.222 1.00 80.81 245 ILE A N 1
ATOM 1990 C CA . ILE A 1 245 ? 15.239 -7.216 -22.523 1.00 80.81 245 ILE A CA 1
ATOM 1991 C C . ILE A 1 245 ? 16.232 -6.861 -23.640 1.00 80.81 245 ILE A C 1
ATOM 1993 O O . ILE A 1 245 ? 16.560 -7.738 -24.435 1.00 80.81 245 ILE A O 1
ATOM 1997 N N . SER A 1 246 ? 16.789 -5.645 -23.637 1.00 76.94 246 SER A N 1
ATOM 1998 C CA . SER A 1 246 ? 17.779 -5.208 -24.636 1.00 76.94 246 SER A CA 1
ATOM 1999 C C . SER A 1 246 ? 19.084 -6.016 -24.595 1.00 76.94 246 SER A C 1
ATOM 2001 O O . SER A 1 246 ? 19.593 -6.406 -25.639 1.00 76.94 246 SER A O 1
ATOM 2003 N N . LEU A 1 247 ? 19.605 -6.361 -23.410 1.00 76.25 247 LEU A N 1
ATOM 2004 C CA . LEU A 1 247 ? 20.826 -7.174 -23.269 1.00 76.25 247 LEU A CA 1
ATOM 2005 C C . LEU A 1 247 ? 20.676 -8.567 -23.881 1.00 76.25 247 LEU A C 1
ATOM 2007 O O . LEU A 1 247 ? 21.612 -9.070 -24.491 1.00 76.25 247 LEU A O 1
ATOM 2011 N N . THR A 1 248 ? 19.498 -9.182 -23.757 1.00 69.56 248 THR A N 1
ATOM 2012 C CA . THR A 1 248 ? 19.242 -10.514 -24.334 1.00 69.56 248 THR A CA 1
ATOM 2013 C C . THR A 1 248 ? 19.362 -10.504 -25.869 1.00 69.56 248 THR A C 1
ATOM 2015 O O . THR A 1 248 ? 19.686 -11.520 -26.490 1.00 69.56 248 THR A O 1
ATOM 2018 N N . GLU A 1 249 ? 19.119 -9.350 -26.490 1.00 63.50 249 GLU A N 1
ATOM 2019 C CA . GLU A 1 249 ? 19.273 -9.121 -27.925 1.00 63.50 249 GLU A CA 1
ATOM 2020 C C . GLU A 1 249 ? 20.714 -8.713 -28.279 1.00 63.50 249 GLU A C 1
ATOM 2022 O O . GLU A 1 249 ? 21.299 -9.264 -29.211 1.00 63.50 249 GLU A O 1
ATOM 2027 N N . GLU A 1 250 ? 21.322 -7.805 -27.509 1.00 63.31 250 GLU A N 1
ATOM 2028 C CA . GLU A 1 250 ? 22.646 -7.237 -27.793 1.00 63.31 250 GLU A CA 1
ATOM 2029 C C . GLU A 1 250 ? 23.838 -8.120 -27.394 1.00 63.31 250 GLU A C 1
ATOM 2031 O O . GLU A 1 250 ? 24.921 -7.993 -27.965 1.00 63.31 250 GLU A O 1
ATOM 2036 N N . GLU A 1 251 ? 23.677 -9.083 -26.485 1.00 60.47 251 GLU A N 1
ATOM 2037 C CA . GLU A 1 251 ? 24.694 -10.125 -26.271 1.00 60.47 251 GLU A CA 1
ATOM 2038 C C . GLU A 1 251 ? 24.953 -10.932 -27.556 1.00 60.47 251 GLU A C 1
ATOM 2040 O O . GLU A 1 251 ? 26.047 -11.463 -27.750 1.00 60.47 251 GLU A O 1
ATOM 2045 N N . LYS A 1 252 ? 23.985 -10.961 -28.485 1.00 58.56 252 LYS A N 1
ATOM 2046 C CA . LYS A 1 252 ? 24.163 -11.540 -29.823 1.00 58.56 252 LYS A CA 1
ATOM 2047 C C . LYS A 1 252 ? 24.947 -10.616 -30.769 1.00 58.56 252 LYS A C 1
ATOM 2049 O O . LYS A 1 252 ? 25.485 -11.114 -31.757 1.00 58.56 252 LYS A O 1
ATOM 2054 N N . SER A 1 253 ? 25.014 -9.306 -30.501 1.00 60.12 253 SER A N 1
ATOM 2055 C CA . SER A 1 253 ? 25.672 -8.295 -31.350 1.00 60.12 253 SER A CA 1
ATOM 2056 C C . SER A 1 253 ? 27.018 -7.780 -30.810 1.00 60.12 253 SER A C 1
ATOM 2058 O O . SER A 1 253 ? 27.831 -7.303 -31.599 1.00 60.12 253 SER A O 1
ATOM 2060 N N . GLY A 1 254 ? 27.298 -7.923 -29.507 1.00 62.44 254 GLY A N 1
ATOM 2061 C CA . GLY A 1 254 ? 28.582 -7.581 -28.879 1.00 62.44 254 GLY A CA 1
ATOM 2062 C C . GLY A 1 254 ? 28.713 -6.150 -28.327 1.00 62.44 254 GLY A C 1
ATOM 2063 O O . GLY A 1 254 ? 29.833 -5.716 -28.061 1.00 62.44 254 GLY A O 1
ATOM 2064 N N . GLU A 1 255 ? 27.613 -5.412 -28.122 1.00 65.38 255 GLU A N 1
ATOM 2065 C CA . GLU A 1 255 ? 27.614 -3.971 -27.770 1.00 65.38 255 GLU A CA 1
ATOM 2066 C C . GLU A 1 255 ? 27.317 -3.631 -26.285 1.00 65.38 255 GLU A C 1
ATOM 2068 O O . GLU A 1 255 ? 26.824 -2.557 -25.951 1.00 65.38 255 GLU A O 1
ATOM 2073 N N . ILE A 1 256 ? 27.709 -4.494 -25.345 1.00 68.94 256 ILE A N 1
ATOM 2074 C CA . ILE A 1 256 ? 27.318 -4.430 -23.915 1.00 68.94 256 ILE A CA 1
ATOM 2075 C C . ILE A 1 256 ? 27.611 -3.079 -23.212 1.00 68.94 256 ILE A C 1
ATOM 2077 O O . ILE A 1 256 ? 26.851 -2.649 -22.342 1.00 68.94 256 ILE A O 1
ATOM 2081 N N . ASN A 1 257 ? 28.695 -2.377 -23.566 1.00 67.12 257 ASN A N 1
ATOM 2082 C CA . ASN A 1 257 ? 29.075 -1.117 -22.900 1.00 67.12 257 ASN A CA 1
ATOM 2083 C C . ASN A 1 257 ? 28.097 0.042 -23.176 1.00 67.12 257 ASN A C 1
ATOM 2085 O O . ASN A 1 257 ? 27.951 0.940 -22.338 1.00 67.12 257 ASN A O 1
ATOM 2089 N N . ASN A 1 258 ? 27.416 0.024 -24.325 1.00 71.25 258 ASN A N 1
ATOM 2090 C CA . ASN A 1 258 ? 26.434 1.051 -24.674 1.00 71.25 258 ASN A CA 1
ATOM 2091 C C . ASN A 1 258 ? 25.191 0.940 -23.780 1.00 71.25 258 ASN A C 1
ATOM 2093 O O . ASN A 1 258 ? 24.646 1.960 -23.355 1.00 71.25 258 ASN A O 1
ATOM 2097 N N . VAL A 1 259 ? 24.832 -0.286 -23.393 1.00 74.38 259 VAL A N 1
ATOM 2098 C CA . VAL A 1 259 ? 23.635 -0.591 -22.604 1.00 74.38 259 VAL A CA 1
ATOM 2099 C C . VAL A 1 259 ? 23.701 -0.073 -21.168 1.00 74.38 259 VAL A C 1
ATOM 2101 O O . VAL A 1 259 ? 22.720 0.425 -20.623 1.00 74.38 259 VAL A O 1
ATOM 2104 N N . LEU A 1 260 ? 24.863 -0.162 -20.519 1.00 72.62 260 LEU A N 1
ATOM 2105 C CA . LEU A 1 260 ? 25.007 0.346 -19.148 1.00 72.62 260 LEU A CA 1
ATOM 2106 C C . LEU A 1 260 ? 24.934 1.876 -19.096 1.00 72.62 260 LEU A C 1
ATOM 2108 O O . LEU A 1 260 ? 24.415 2.451 -18.139 1.00 72.62 260 LEU A O 1
ATOM 2112 N N . THR A 1 261 ? 25.439 2.537 -20.138 1.00 75.69 261 THR A N 1
ATOM 2113 C CA . THR A 1 261 ? 25.391 4.000 -20.249 1.00 75.69 261 THR A CA 1
ATOM 2114 C C . THR A 1 261 ? 23.973 4.476 -20.582 1.00 75.69 261 THR A C 1
ATOM 2116 O O . THR A 1 261 ? 23.520 5.492 -20.042 1.00 75.69 261 THR A O 1
ATOM 2119 N N . SER A 1 262 ? 23.241 3.727 -21.417 1.00 80.12 262 SER A N 1
ATOM 2120 C CA . SER A 1 262 ? 21.830 4.009 -21.696 1.00 80.12 262 SER A CA 1
ATOM 2121 C C . SER A 1 262 ? 20.958 3.782 -20.464 1.00 80.12 262 SER A C 1
ATOM 2123 O O . SER A 1 262 ? 20.148 4.647 -20.162 1.00 80.12 262 SER A O 1
ATOM 2125 N N . PHE A 1 263 ? 21.210 2.733 -19.671 1.00 86.12 263 PHE A N 1
ATOM 2126 C CA . PHE A 1 263 ? 20.449 2.447 -18.449 1.00 86.12 263 PHE A CA 1
ATOM 2127 C C . PHE A 1 263 ? 20.391 3.639 -17.487 1.00 86.12 263 PHE A C 1
ATOM 2129 O O . PHE A 1 263 ? 19.314 4.017 -17.033 1.00 86.12 263 PHE A O 1
ATOM 2136 N N . ALA A 1 264 ? 21.535 4.260 -17.181 1.00 86.00 264 ALA A N 1
ATOM 2137 C CA . ALA A 1 264 ? 21.554 5.416 -16.285 1.00 86.00 264 ALA A CA 1
ATOM 2138 C C . ALA A 1 264 ? 20.724 6.580 -16.849 1.00 86.00 264 ALA A C 1
ATOM 2140 O O . ALA A 1 264 ? 19.995 7.235 -16.107 1.00 86.00 264 ALA A O 1
ATOM 2141 N N . SER A 1 265 ? 20.812 6.805 -18.161 1.00 86.12 265 SER A N 1
ATOM 2142 C CA . SER A 1 265 ? 20.045 7.845 -18.852 1.00 86.12 265 SER A CA 1
ATOM 2143 C C . SER A 1 265 ? 18.543 7.547 -18.812 1.00 86.12 265 SER A C 1
ATOM 2145 O O . SER A 1 265 ? 17.760 8.427 -18.466 1.00 86.12 265 SER A O 1
ATOM 2147 N N . ASP A 1 266 ? 18.149 6.297 -19.063 1.00 86.88 266 ASP A N 1
ATOM 2148 C CA . ASP A 1 266 ? 16.753 5.852 -19.050 1.00 86.88 266 ASP A CA 1
ATOM 2149 C C . ASP A 1 266 ? 16.122 6.013 -17.660 1.00 86.88 266 ASP A C 1
ATOM 2151 O O . ASP A 1 266 ? 14.987 6.479 -17.549 1.00 86.88 266 ASP A O 1
ATOM 2155 N N . VAL A 1 267 ? 16.871 5.720 -16.588 1.00 90.81 267 VAL A N 1
ATOM 2156 C CA . VAL A 1 267 ? 16.404 5.944 -15.209 1.00 90.81 267 VAL A CA 1
ATOM 2157 C C . VAL A 1 267 ? 16.086 7.420 -14.973 1.00 90.81 267 VAL A C 1
ATOM 2159 O O . VAL A 1 267 ? 15.017 7.725 -14.439 1.00 90.81 267 VAL A O 1
ATOM 2162 N N . TYR A 1 268 ? 16.981 8.331 -15.370 1.00 90.12 268 TYR A N 1
ATOM 2163 C CA . TYR A 1 268 ? 16.776 9.769 -15.174 1.00 90.12 268 TYR A CA 1
ATOM 2164 C C . TYR A 1 268 ? 15.616 10.310 -16.004 1.00 90.12 268 TYR A C 1
ATOM 2166 O O . TYR A 1 268 ? 14.797 11.065 -15.484 1.00 90.12 268 TYR A O 1
ATOM 2174 N N . GLU A 1 269 ? 15.508 9.907 -17.267 1.00 90.00 269 GLU A N 1
ATOM 2175 C CA . GLU A 1 269 ? 14.406 10.345 -18.121 1.00 90.00 269 GLU A CA 1
ATOM 2176 C C . GLU A 1 269 ? 13.049 9.813 -17.633 1.00 90.00 269 GLU A C 1
ATOM 2178 O O . GLU A 1 269 ? 12.053 10.537 -17.664 1.00 90.00 269 GLU A O 1
ATOM 2183 N N . LEU A 1 270 ? 12.991 8.564 -17.152 1.00 90.50 270 LEU A N 1
ATOM 2184 C CA . LEU A 1 270 ? 11.777 8.007 -16.552 1.00 90.50 270 LEU A CA 1
ATOM 2185 C C . LEU A 1 270 ? 11.423 8.713 -15.243 1.00 90.50 270 LEU A C 1
ATOM 2187 O O . LEU A 1 270 ? 10.252 9.001 -15.002 1.00 90.50 270 LEU A O 1
ATOM 2191 N N . GLU A 1 271 ? 12.410 9.010 -14.395 1.00 91.44 271 GLU A N 1
ATOM 2192 C CA . GLU A 1 271 ? 12.203 9.806 -13.182 1.00 91.44 271 GLU A CA 1
ATOM 2193 C C . GLU A 1 271 ? 11.653 11.201 -13.514 1.00 91.44 271 GLU A C 1
ATOM 2195 O O . GLU A 1 271 ? 10.687 11.643 -12.890 1.00 91.44 271 GLU A O 1
ATOM 2200 N N . GLU A 1 272 ? 12.193 11.863 -14.538 1.00 91.56 272 GLU A N 1
ATOM 2201 C CA . GLU A 1 272 ? 11.705 13.157 -15.013 1.00 91.56 272 GLU A CA 1
ATOM 2202 C C . GLU A 1 272 ? 10.274 13.070 -15.562 1.00 91.56 272 GLU A C 1
ATOM 2204 O O . GLU A 1 272 ? 9.420 13.880 -15.189 1.00 91.56 272 GLU A O 1
ATOM 2209 N N . ALA A 1 273 ? 9.963 12.043 -16.357 1.00 90.00 273 ALA A N 1
ATOM 2210 C CA . ALA A 1 273 ? 8.611 11.802 -16.860 1.00 90.00 273 ALA A CA 1
ATOM 2211 C C . ALA A 1 273 ? 7.603 11.551 -15.719 1.00 90.00 273 ALA A C 1
ATOM 2213 O O . ALA A 1 273 ? 6.462 12.028 -15.758 1.00 90.00 273 ALA A O 1
ATOM 2214 N N . MET A 1 274 ? 8.026 10.840 -14.669 1.00 92.38 274 MET A N 1
ATOM 2215 C CA . MET A 1 274 ? 7.198 10.543 -13.497 1.00 92.38 274 MET A CA 1
ATOM 2216 C C . MET A 1 274 ? 7.137 11.678 -12.476 1.00 92.38 274 MET A C 1
ATOM 2218 O O . MET A 1 274 ? 6.268 11.650 -11.606 1.00 92.38 274 MET A O 1
ATOM 2222 N N . LYS A 1 275 ? 7.992 12.698 -12.579 1.00 91.75 275 LYS A N 1
ATOM 2223 C CA . LYS A 1 275 ? 8.055 13.823 -11.634 1.00 91.75 275 LYS A CA 1
ATOM 2224 C C . LYS A 1 275 ? 6.718 14.543 -11.464 1.00 91.75 275 LYS A C 1
ATOM 2226 O O . LYS A 1 275 ? 6.413 15.031 -10.381 1.00 91.75 275 LYS A O 1
ATOM 2231 N N . SER A 1 276 ? 5.888 14.549 -12.508 1.00 90.56 276 SER A N 1
ATOM 2232 C CA . SER A 1 276 ? 4.517 15.080 -12.461 1.00 90.56 276 SER A CA 1
ATOM 2233 C C . SER A 1 276 ? 3.611 14.398 -11.424 1.00 90.56 276 SER A C 1
ATOM 2235 O O . SER A 1 276 ? 2.635 15.000 -10.988 1.00 90.56 276 SER A O 1
ATOM 2237 N N . LEU A 1 277 ? 3.943 13.174 -11.003 1.00 90.62 277 LEU A N 1
ATOM 2238 C CA . LEU A 1 277 ? 3.207 12.403 -10.001 1.00 90.62 277 LEU A CA 1
ATOM 2239 C C . LEU A 1 277 ? 3.645 12.719 -8.561 1.00 90.62 277 LEU A C 1
ATOM 2241 O O . LEU A 1 277 ? 3.001 12.264 -7.613 1.00 90.62 277 LEU A O 1
ATOM 2245 N N . GLU A 1 278 ? 4.745 13.450 -8.362 1.00 91.31 278 GLU A N 1
ATOM 2246 C CA . GLU A 1 278 ? 5.268 13.745 -7.029 1.00 91.31 278 GLU A CA 1
ATOM 2247 C C . GLU A 1 278 ? 4.255 14.543 -6.190 1.00 91.31 278 GLU A C 1
ATOM 2249 O O . GLU A 1 278 ? 3.673 15.534 -6.627 1.00 91.31 278 GLU A O 1
ATOM 2254 N N . GLY A 1 279 ? 4.031 14.104 -4.949 1.00 85.88 279 GLY A N 1
ATOM 2255 C CA . GLY A 1 279 ? 3.098 14.739 -4.018 1.00 85.88 279 GLY A CA 1
ATOM 2256 C C . GLY A 1 279 ? 1.631 14.360 -4.231 1.00 85.88 279 GLY A C 1
ATOM 2257 O O . GLY A 1 279 ? 0.791 14.676 -3.380 1.00 85.88 279 GLY A O 1
ATOM 2258 N N . GLU A 1 280 ? 1.299 13.637 -5.302 1.00 87.50 280 GLU A N 1
ATOM 2259 C CA . GLU A 1 280 ? -0.059 13.153 -5.504 1.00 87.50 280 GLU A CA 1
ATOM 2260 C C . GLU A 1 280 ? -0.443 12.096 -4.461 1.00 87.50 280 GLU A C 1
ATOM 2262 O O . GLU A 1 280 ? 0.365 11.283 -3.996 1.00 87.50 280 GLU A O 1
ATOM 2267 N N . LYS A 1 281 ? -1.724 12.104 -4.089 1.00 85.19 281 LYS A N 1
ATOM 2268 C CA . LYS A 1 281 ? -2.293 11.095 -3.195 1.00 85.19 281 LYS A CA 1
ATOM 2269 C C . LYS A 1 281 ? -2.643 9.839 -3.981 1.00 85.19 281 LYS A C 1
ATOM 2271 O O . LYS A 1 281 ? -3.160 9.924 -5.100 1.00 85.19 281 LYS A O 1
ATOM 2276 N N . ILE A 1 282 ? -2.386 8.702 -3.344 1.00 79.69 282 ILE A N 1
ATOM 2277 C CA . ILE A 1 282 ? -2.769 7.369 -3.805 1.00 79.69 282 ILE A CA 1
ATOM 2278 C C . ILE A 1 282 ? -4.049 6.936 -3.082 1.00 79.69 282 ILE A C 1
ATOM 2280 O O . ILE A 1 282 ? -4.081 6.973 -1.822 1.00 79.69 282 ILE A O 1
#

Radius of gyration: 32.37 Å; chains: 1; bounding box: 65×63×102 Å

Sequence (282 aa):
MFKGRRVIEVSKVDQFRTLKKSAIWSRVTGYIDVTDVLIPNSTRKDFQTGKYTKALFNKLIDIESDIEEYIKKKTSLNHSTKLKNLEDKVNNVLQKYFESKVAGVNPDGEIRGTTVYTINGYNVLSSNKSSVQKQQKRITIKGKNKQHNPRLRNKKVTVKFPSSNSEESLLNATLKFFIDDKQEPVKNIQGEPLRSVIRDSSIILYRKHDEFQKRLPENSKGSYTINIKLLHYISMEISTHLTKISLTEEEKSGEINNVLTSFASDVYELEEAMKSLEGEKI

pLDDT: mean 76.02, std 21.09, range [32.31, 96.5]